Protein AF-A0A0G2DT22-F1 (afdb_monomer_lite)

Foldseek 3Di:
DDDDDDDDDDDDDDDDDDDDDDPPPPPPPDDDPDDDDDDPPCDDPDQKDDPPDDWDWDPPDPDVDPPPDDTDTDPIDGDDDLWAPDPDPPLWQADDDPDGDQQDDDAPVRAQQPAAADPSFCCPCVDPVNVVWKDKDFDWAAADPVRNAIETEHNNQWTKYWYQCVPVVDVVHHITIDTGWDWDDYPRHIYTIDMDTPDDDDPDDDDDDDDDDDDAFDDKDWDKDDDDPVDIDIWIDGNNDPPPDTD

Secondary structure (DSSP, 8-state):
---------------------------------------TT-----SB--TT---EEE-----S-TTS-PPEEE---B----TT--SSTTSSPBPTTSS-PPSPPPPTT--SS-PPPPTTTHHHHTSHHHHTTEEE---EE---SSS-SEEEE-GGGEEEEE--GGGSS-TT-SS-EEEEE--EE-SSEEEE--EEES----SS----------SSTT-EEEEEEEEETTEEEEEEEETTS-TT---

Radius of gyration: 27.42 Å; chains: 1; bounding box: 84×62×85 Å

pLDDT: mean 77.43, std 22.77, range [23.56, 98.56]

Organism: NCBI:txid420778

InterPro domains:
  IPR013320 Concanavalin A-like lectin/glucanase domain superfamily [SSF49899] (124-245)

Structure (mmCIF, N/CA/C/O backbone):
data_AF-A0A0G2DT22-F1
#
_entry.id   AF-A0A0G2DT22-F1
#
loop_
_atom_site.group_PDB
_atom_site.id
_atom_site.type_symbol
_atom_site.label_atom_id
_atom_site.label_alt_id
_atom_site.label_comp_id
_atom_site.label_asym_id
_atom_site.label_entity_id
_atom_site.label_seq_id
_atom_site.pdbx_PDB_ins_code
_atom_site.Cartn_x
_atom_site.Cartn_y
_atom_site.Cartn_z
_atom_site.occupancy
_atom_site.B_iso_or_equiv
_atom_site.auth_seq_id
_atom_site.auth_comp_id
_atom_site.auth_asym_id
_atom_site.auth_atom_id
_atom_site.pdbx_PDB_model_num
ATOM 1 N N . MET A 1 1 ? 21.163 41.805 40.848 1.00 35.88 1 MET A N 1
ATOM 2 C CA . MET A 1 1 ? 22.035 42.996 40.775 1.00 35.88 1 MET A CA 1
ATOM 3 C C . MET A 1 1 ? 23.477 42.522 40.918 1.00 35.88 1 MET A C 1
ATOM 5 O O . MET A 1 1 ? 23.790 41.859 41.893 1.00 35.88 1 MET A O 1
ATOM 9 N N . TRP A 1 2 ? 24.260 42.736 39.860 1.00 23.56 2 TRP A N 1
ATOM 10 C CA . TRP A 1 2 ? 25.692 42.445 39.643 1.00 23.56 2 TRP A CA 1
ATOM 11 C C . TRP A 1 2 ? 26.597 43.167 40.693 1.00 23.56 2 TRP A C 1
ATOM 13 O O . TRP A 1 2 ? 26.131 44.158 41.241 1.00 23.56 2 TRP A O 1
ATOM 23 N N . ILE A 1 3 ? 27.834 42.807 41.097 1.00 30.50 3 ILE A N 1
ATOM 24 C CA . ILE A 1 3 ? 29.071 42.367 40.407 1.00 30.50 3 ILE A CA 1
ATOM 25 C C . ILE A 1 3 ? 30.070 41.724 41.418 1.00 30.50 3 ILE A C 1
ATOM 27 O O . ILE A 1 3 ? 30.236 42.195 42.539 1.00 30.50 3 ILE A O 1
ATOM 31 N N . SER A 1 4 ? 30.755 40.689 40.922 1.00 32.28 4 SER A N 1
ATOM 32 C CA . SER A 1 4 ? 32.128 40.147 41.075 1.00 32.28 4 SER A CA 1
ATOM 33 C C . SER A 1 4 ? 33.199 40.792 41.983 1.00 32.28 4 SER A C 1
ATOM 35 O O . SER A 1 4 ? 33.337 42.010 41.995 1.00 32.28 4 SER A O 1
ATOM 37 N N . ARG A 1 5 ? 34.130 39.957 42.505 1.00 33.50 5 ARG A N 1
ATOM 38 C CA . ARG A 1 5 ? 35.607 40.178 42.497 1.00 33.50 5 ARG A CA 1
ATOM 39 C C . ARG A 1 5 ? 36.429 38.858 42.588 1.00 33.50 5 ARG A C 1
ATOM 41 O O . ARG A 1 5 ? 35.871 37.860 43.033 1.00 33.50 5 ARG A O 1
ATOM 48 N N . PRO A 1 6 ? 37.712 38.836 42.145 1.00 37.06 6 PRO A N 1
ATOM 49 C CA . PRO A 1 6 ? 38.421 37.638 41.657 1.00 37.06 6 PRO A CA 1
ATOM 50 C C . PRO A 1 6 ? 39.648 37.154 42.484 1.00 37.06 6 PRO A C 1
ATOM 52 O O . PRO A 1 6 ? 40.269 37.945 43.180 1.00 37.06 6 PRO A O 1
ATOM 55 N N . VAL A 1 7 ? 39.986 35.861 42.288 1.00 40.88 7 VAL A N 1
ATOM 56 C CA . VAL A 1 7 ? 41.298 35.144 42.173 1.00 40.88 7 VAL A CA 1
ATOM 57 C C . VAL A 1 7 ? 42.432 35.381 43.202 1.00 40.88 7 VAL A C 1
ATOM 59 O O . VAL A 1 7 ? 42.824 36.512 43.472 1.00 40.88 7 VAL A O 1
ATOM 62 N N . PRO A 1 8 ? 43.098 34.287 43.641 1.00 40.56 8 PRO A N 1
ATOM 63 C CA . PRO A 1 8 ? 44.545 34.158 43.396 1.00 40.56 8 PRO A CA 1
ATOM 64 C C . PRO A 1 8 ? 44.981 32.771 42.870 1.00 40.56 8 PRO A C 1
ATOM 66 O O . PRO A 1 8 ? 44.567 31.727 43.367 1.00 40.56 8 PRO A O 1
ATOM 69 N N . THR A 1 9 ? 45.887 32.775 41.889 1.00 44.91 9 THR A N 1
ATOM 70 C CA . THR A 1 9 ? 46.715 31.631 41.453 1.00 44.91 9 THR A CA 1
ATOM 71 C C . THR A 1 9 ? 47.995 31.514 42.284 1.00 44.91 9 THR A C 1
ATOM 73 O O . THR A 1 9 ? 48.576 32.549 42.621 1.00 44.91 9 THR A O 1
ATOM 76 N N . PRO A 1 10 ? 48.559 30.301 42.417 1.00 42.41 10 PRO A N 1
ATOM 77 C CA . PRO A 1 10 ? 50.007 30.146 42.254 1.00 42.41 10 PRO A CA 1
ATOM 78 C C . PRO A 1 10 ? 50.415 29.059 41.235 1.00 42.41 10 PRO A C 1
ATOM 80 O O . PRO A 1 10 ? 49.836 27.979 41.157 1.00 42.41 10 PRO A O 1
ATOM 83 N N . ARG A 1 11 ? 51.465 29.399 40.473 1.00 33.69 11 ARG A N 1
ATOM 84 C CA . ARG A 1 11 ? 52.371 28.564 39.646 1.00 33.69 11 ARG A CA 1
ATOM 85 C C . ARG A 1 11 ? 53.227 27.649 40.561 1.00 33.69 11 ARG A C 1
ATOM 87 O O . ARG A 1 11 ? 53.423 28.027 41.707 1.00 33.69 11 ARG A O 1
ATOM 94 N N . SER A 1 12 ? 53.867 26.530 40.194 1.00 35.31 12 SER A N 1
ATOM 95 C CA . SER A 1 12 ? 54.026 25.718 38.970 1.00 35.31 12 SER A CA 1
ATOM 96 C C . SER A 1 12 ? 54.897 24.478 39.293 1.00 35.31 12 SER A C 1
ATOM 98 O O . SER A 1 12 ? 55.915 24.658 39.954 1.00 35.31 12 SER A O 1
ATOM 100 N N . SER A 1 13 ? 54.561 23.319 38.694 1.00 34.47 13 SER A N 1
ATOM 101 C CA . SER A 1 13 ? 55.442 22.233 38.175 1.00 34.47 13 SER A CA 1
ATOM 102 C C . SER A 1 13 ? 56.337 21.390 39.114 1.00 34.47 13 SER A C 1
ATOM 104 O O . SER A 1 13 ? 56.738 21.853 40.174 1.00 34.47 13 SER A O 1
ATOM 106 N N . PRO A 1 14 ? 56.854 20.228 38.650 1.00 44.16 14 PRO A N 1
ATOM 107 C CA . PRO A 1 14 ? 56.248 19.192 37.796 1.00 44.16 14 PRO A CA 1
ATOM 108 C C . PRO A 1 14 ? 56.447 17.787 38.410 1.00 44.16 14 PRO A C 1
ATOM 110 O O . PRO A 1 14 ? 57.455 17.548 39.059 1.00 44.16 14 PRO A O 1
ATOM 113 N N . LEU A 1 15 ? 55.566 16.817 38.154 1.00 37.59 15 LEU A N 1
ATOM 114 C CA . LEU A 1 15 ? 55.952 15.401 38.215 1.00 37.59 15 LEU A CA 1
ATOM 115 C C . LEU A 1 15 ? 54.998 14.551 37.378 1.00 37.59 15 LEU A C 1
ATOM 117 O O . LEU A 1 15 ? 53.784 14.730 37.386 1.00 37.59 15 LEU A O 1
ATOM 121 N N . ALA A 1 16 ? 55.637 13.690 36.599 1.00 40.47 16 ALA A N 1
ATOM 122 C CA . ALA A 1 16 ? 55.112 12.833 35.560 1.00 40.47 16 ALA A CA 1
ATOM 123 C C . ALA A 1 16 ? 53.868 12.032 35.964 1.00 40.47 16 ALA A C 1
ATOM 125 O O . ALA A 1 16 ? 53.879 11.325 36.968 1.00 40.47 16 ALA A O 1
ATOM 126 N N . LEU A 1 17 ? 52.868 12.025 35.085 1.00 38.91 17 LEU A N 1
ATOM 127 C CA . LEU A 1 17 ? 52.005 10.866 34.913 1.00 38.91 17 LEU A CA 1
ATOM 128 C C . LEU A 1 17 ? 51.789 10.611 33.423 1.00 38.91 17 LEU A C 1
ATOM 130 O O . LEU A 1 17 ? 51.437 11.506 32.657 1.00 38.91 17 LEU A O 1
ATOM 134 N N . LEU A 1 18 ? 52.082 9.367 33.049 1.00 38.31 18 LEU A N 1
ATOM 135 C CA . LEU A 1 18 ? 51.884 8.761 31.742 1.00 38.31 18 LEU A CA 1
ATOM 136 C C . LEU A 1 18 ? 50.470 9.057 31.223 1.00 38.31 18 LEU A C 1
ATOM 138 O O . LEU A 1 18 ? 49.489 8.616 31.817 1.00 38.31 18 LEU A O 1
ATOM 142 N N . SER A 1 19 ? 50.377 9.747 30.087 1.00 34.72 19 SER A N 1
ATOM 143 C CA . SER A 1 19 ? 49.152 9.784 29.293 1.00 34.72 19 SER A CA 1
ATOM 144 C C . SER A 1 19 ? 49.178 8.601 28.332 1.00 34.72 19 SER A C 1
ATOM 146 O O . SER A 1 19 ? 50.004 8.544 27.418 1.00 34.72 19 SER A O 1
ATOM 148 N N . LEU A 1 20 ? 48.307 7.628 28.585 1.00 36.19 20 LEU A N 1
ATOM 149 C CA . LEU A 1 20 ? 47.999 6.560 27.649 1.00 36.19 20 LEU A CA 1
ATOM 150 C C . LEU A 1 20 ? 47.126 7.174 26.543 1.00 36.19 20 LEU A C 1
ATOM 152 O O . LEU A 1 20 ? 45.998 7.592 26.800 1.00 36.19 20 LEU A O 1
ATOM 156 N N . LEU A 1 21 ? 47.664 7.265 25.325 1.00 34.59 21 LEU A N 1
ATOM 157 C CA . LEU A 1 21 ? 46.887 7.589 24.129 1.00 34.59 21 LEU A CA 1
ATOM 158 C C . LEU A 1 21 ? 45.810 6.510 23.933 1.00 34.59 21 LEU A C 1
ATOM 160 O O . LEU A 1 21 ? 46.115 5.399 23.507 1.00 34.59 21 LEU A O 1
ATOM 164 N N . LEU A 1 22 ? 44.551 6.853 24.188 1.00 36.66 22 LEU A N 1
ATOM 165 C CA . LEU A 1 22 ? 43.403 6.181 23.586 1.00 36.66 22 LEU A CA 1
ATOM 166 C C . LEU A 1 22 ? 42.886 7.102 22.481 1.00 36.66 22 LEU A C 1
ATOM 168 O O . LEU A 1 22 ? 42.132 8.038 22.734 1.00 36.66 22 LEU A O 1
ATOM 172 N N . LEU A 1 23 ? 43.341 6.858 21.249 1.00 34.44 23 LEU A N 1
ATOM 173 C CA . LEU A 1 23 ? 42.652 7.352 20.060 1.00 34.44 23 LEU A CA 1
ATOM 174 C C . LEU A 1 23 ? 41.324 6.591 19.974 1.00 34.44 23 LEU A C 1
ATOM 176 O O . LEU A 1 23 ? 41.285 5.468 19.479 1.00 34.44 23 LEU A O 1
ATOM 180 N N . SER A 1 24 ? 40.234 7.182 20.460 1.00 36.09 24 SER A N 1
ATOM 181 C CA . SER A 1 24 ? 38.899 6.774 20.032 1.00 36.09 24 SER A CA 1
ATOM 182 C C . SER A 1 24 ? 38.683 7.297 18.615 1.00 36.09 24 SER A C 1
ATOM 184 O O . SER A 1 24 ? 38.257 8.429 18.392 1.00 36.09 24 SER A O 1
ATOM 186 N N . THR A 1 25 ? 38.989 6.471 17.621 1.00 36.22 25 THR A N 1
ATOM 187 C CA . THR A 1 25 ? 38.426 6.656 16.289 1.00 36.22 25 THR A CA 1
ATOM 188 C C . THR A 1 25 ? 36.928 6.374 16.383 1.00 36.22 25 THR A C 1
ATOM 190 O O . THR A 1 25 ? 36.480 5.230 16.371 1.00 36.22 25 THR A O 1
ATOM 193 N N . HIS A 1 26 ? 36.122 7.427 16.505 1.00 31.34 26 HIS A N 1
ATOM 194 C CA . HIS A 1 26 ? 34.725 7.350 16.104 1.00 31.34 26 HIS A CA 1
ATOM 195 C C . HIS A 1 26 ? 34.707 7.105 14.598 1.00 31.34 26 HIS A C 1
ATOM 197 O O . HIS A 1 26 ? 34.863 8.025 13.798 1.00 31.34 26 HIS A O 1
ATOM 203 N N . ILE A 1 27 ? 34.576 5.836 14.217 1.00 35.00 27 ILE A N 1
ATOM 204 C CA . ILE A 1 27 ? 34.177 5.468 12.868 1.00 35.00 27 ILE A CA 1
ATOM 205 C C . ILE A 1 27 ? 32.762 6.024 12.712 1.00 35.00 27 ILE A C 1
ATOM 207 O O . ILE A 1 27 ? 31.801 5.450 13.222 1.00 35.00 27 ILE A O 1
ATOM 211 N N . LEU A 1 28 ? 32.638 7.168 12.034 1.00 32.16 28 LEU A N 1
ATOM 212 C CA . LEU A 1 28 ? 31.410 7.484 11.324 1.00 32.16 28 LEU A CA 1
ATOM 213 C C . LEU A 1 28 ? 31.140 6.275 10.422 1.00 32.16 28 LEU A C 1
ATOM 215 O O . LEU A 1 28 ? 31.846 6.075 9.433 1.00 32.16 28 LEU A O 1
ATOM 219 N N . ARG A 1 29 ? 30.130 5.463 10.747 1.00 33.38 29 ARG A N 1
ATOM 220 C CA . ARG A 1 29 ? 29.445 4.686 9.716 1.00 33.38 29 ARG A CA 1
ATOM 221 C C . ARG A 1 29 ? 28.722 5.711 8.852 1.00 33.38 29 ARG A C 1
ATOM 223 O O . ARG A 1 29 ? 27.580 6.073 9.111 1.00 33.38 29 ARG A O 1
ATOM 230 N N . ALA A 1 30 ? 29.449 6.249 7.877 1.00 30.67 30 ALA A N 1
ATOM 231 C CA . ALA A 1 30 ? 28.830 6.813 6.701 1.00 30.67 30 ALA A CA 1
ATOM 232 C C . ALA A 1 30 ? 27.906 5.732 6.131 1.00 30.67 30 ALA A C 1
ATOM 234 O O . ALA A 1 30 ? 28.301 4.568 6.035 1.00 30.67 30 ALA A O 1
ATOM 235 N N . VAL A 1 31 ? 26.676 6.126 5.812 1.00 32.75 31 VAL A N 1
ATOM 236 C CA . VAL A 1 31 ? 25.782 5.374 4.933 1.00 32.75 31 VAL A CA 1
ATOM 237 C C . VAL A 1 31 ? 26.626 4.905 3.749 1.00 32.75 31 VAL A C 1
ATOM 239 O O . VAL A 1 31 ? 27.157 5.734 3.008 1.00 32.75 31 VAL A O 1
ATOM 242 N N . ARG A 1 32 ? 26.832 3.590 3.623 1.00 29.98 32 ARG A N 1
ATOM 243 C CA . ARG A 1 32 ? 27.411 3.017 2.412 1.00 29.98 32 ARG A CA 1
ATOM 244 C C . ARG A 1 32 ? 26.360 3.230 1.327 1.00 29.98 32 ARG A C 1
ATOM 246 O O . ARG A 1 32 ? 25.342 2.555 1.313 1.00 29.98 32 ARG A O 1
ATOM 253 N N . ALA A 1 33 ? 26.581 4.246 0.500 1.00 36.72 33 ALA A N 1
ATOM 254 C CA . ALA A 1 33 ? 26.180 4.167 -0.889 1.00 36.72 33 ALA A CA 1
ATOM 255 C C . ALA A 1 33 ? 27.063 3.083 -1.516 1.00 36.72 33 ALA A C 1
ATOM 257 O O . ALA A 1 33 ? 28.282 3.091 -1.305 1.00 36.72 33 ALA A O 1
ATOM 258 N N . ASP A 1 34 ? 26.418 2.127 -2.170 1.00 36.19 34 ASP A N 1
ATOM 259 C CA . ASP A 1 34 ? 27.026 0.940 -2.751 1.00 36.19 34 ASP A CA 1
ATOM 260 C C . ASP A 1 34 ? 28.226 1.294 -3.639 1.00 36.19 34 ASP A C 1
ATOM 262 O O . ASP A 1 34 ? 28.158 2.169 -4.503 1.00 36.19 34 ASP A O 1
ATOM 266 N N . VAL A 1 35 ? 29.344 0.618 -3.381 1.00 37.66 35 VAL A N 1
ATOM 267 C CA . VAL A 1 35 ? 30.458 0.494 -4.319 1.00 37.66 35 VAL A CA 1
ATOM 268 C C . VAL A 1 35 ? 30.552 -0.990 -4.619 1.00 37.66 35 VAL A C 1
ATOM 270 O O . VAL A 1 35 ? 30.790 -1.778 -3.702 1.00 37.66 35 VAL A O 1
ATOM 273 N N . ASP A 1 36 ? 30.315 -1.307 -5.888 1.00 45.19 36 ASP A N 1
ATOM 274 C CA . ASP A 1 36 ? 30.381 -2.626 -6.506 1.00 45.19 36 ASP A CA 1
ATOM 275 C C . ASP A 1 36 ? 31.687 -3.360 -6.155 1.00 45.19 36 ASP A C 1
ATOM 277 O O . ASP A 1 36 ? 32.783 -2.822 -6.342 1.00 45.19 36 ASP A O 1
ATOM 281 N N . ASP A 1 37 ? 31.563 -4.595 -5.663 1.00 35.31 37 ASP A N 1
ATOM 282 C CA . ASP A 1 37 ? 32.648 -5.576 -5.591 1.00 35.31 37 ASP A CA 1
ATOM 283 C C . ASP A 1 37 ? 32.132 -6.889 -6.200 1.00 35.31 37 ASP A C 1
ATOM 285 O O . ASP A 1 37 ? 31.173 -7.488 -5.707 1.00 35.31 37 ASP A O 1
ATOM 289 N N . ASP A 1 38 ? 32.742 -7.280 -7.319 1.00 45.50 38 ASP A N 1
ATOM 290 C CA . ASP A 1 38 ? 32.384 -8.410 -8.178 1.00 45.50 38 ASP A CA 1
ATOM 291 C C . ASP A 1 38 ? 32.676 -9.762 -7.493 1.00 45.50 38 ASP A C 1
ATOM 293 O O . ASP A 1 38 ? 33.700 -10.402 -7.746 1.00 45.50 38 ASP A O 1
ATOM 297 N N . ASN A 1 39 ? 31.758 -10.236 -6.645 1.00 35.66 39 ASN A N 1
ATOM 298 C CA . ASN A 1 39 ? 31.639 -11.655 -6.300 1.00 35.66 39 ASN A CA 1
ATOM 299 C C . ASN A 1 39 ? 30.236 -12.170 -6.656 1.00 35.66 39 ASN A C 1
ATOM 301 O O . ASN A 1 39 ? 29.212 -11.650 -6.221 1.00 35.66 39 ASN A O 1
ATOM 305 N N . ASP A 1 40 ? 30.230 -13.210 -7.479 1.00 46.84 40 ASP A N 1
ATOM 306 C CA . ASP A 1 40 ? 29.141 -13.690 -8.337 1.00 46.84 40 ASP A CA 1
ATOM 307 C C . ASP A 1 40 ? 28.022 -14.474 -7.604 1.00 46.84 40 ASP A C 1
ATOM 309 O O . ASP A 1 40 ? 27.483 -15.433 -8.147 1.00 46.84 40 ASP A O 1
ATOM 313 N N . ASP A 1 41 ? 27.671 -14.103 -6.365 1.00 45.66 41 ASP A N 1
ATOM 314 C CA . ASP A 1 41 ? 26.530 -14.712 -5.638 1.00 45.66 41 ASP A CA 1
ATOM 315 C C . ASP A 1 41 ? 25.778 -13.747 -4.693 1.00 45.66 41 ASP A C 1
ATOM 317 O O . ASP A 1 41 ? 24.776 -14.117 -4.095 1.00 45.66 41 ASP A O 1
ATOM 321 N N . ASP A 1 42 ? 26.207 -12.483 -4.600 1.00 44.38 42 ASP A N 1
ATOM 322 C CA . ASP A 1 42 ? 25.547 -11.431 -3.808 1.00 44.38 42 ASP A CA 1
ATOM 323 C C . ASP A 1 42 ? 25.306 -10.199 -4.694 1.00 44.38 42 ASP A C 1
ATOM 325 O O . ASP A 1 42 ? 25.708 -9.075 -4.389 1.00 44.38 42 ASP A O 1
ATOM 329 N N . GLN A 1 43 ? 24.679 -10.401 -5.859 1.00 45.72 43 GLN A N 1
ATOM 330 C CA . GLN A 1 43 ? 24.260 -9.260 -6.671 1.00 45.72 43 GLN A CA 1
ATOM 331 C C . GLN A 1 43 ? 23.219 -8.469 -5.865 1.00 45.72 43 GLN A C 1
ATOM 333 O O . GLN A 1 43 ? 22.153 -9.023 -5.560 1.00 45.72 43 GLN A O 1
ATOM 338 N N . PRO A 1 44 ? 23.487 -7.196 -5.505 1.00 51.22 44 PRO A N 1
ATOM 339 C CA . PRO A 1 44 ? 22.492 -6.383 -4.832 1.00 51.22 44 PRO A CA 1
ATOM 340 C C . PRO A 1 44 ? 21.252 -6.372 -5.714 1.00 51.22 44 PRO A C 1
ATOM 342 O O . PRO A 1 44 ? 21.348 -6.287 -6.941 1.00 51.22 44 PRO A O 1
ATOM 345 N N . VAL A 1 45 ? 20.075 -6.498 -5.108 1.00 56.12 45 VAL A N 1
ATOM 346 C CA . VAL A 1 45 ? 18.838 -6.427 -5.875 1.00 56.12 45 VAL A CA 1
ATOM 347 C C . VAL A 1 45 ? 18.740 -5.018 -6.452 1.00 56.12 45 VAL A C 1
ATOM 349 O O . VAL A 1 45 ? 18.403 -4.059 -5.757 1.00 56.12 45 VAL A O 1
ATOM 352 N N . LEU A 1 46 ? 19.114 -4.884 -7.721 1.00 60.88 46 LEU A N 1
ATOM 353 C CA . LEU A 1 46 ? 19.220 -3.600 -8.390 1.00 60.88 46 LEU A CA 1
ATOM 354 C C . LEU A 1 46 ? 17.820 -3.008 -8.516 1.00 60.88 46 LEU A C 1
ATOM 356 O O . LEU A 1 46 ? 16.941 -3.554 -9.185 1.00 60.88 46 LEU A O 1
ATOM 360 N N . LYS A 1 47 ? 17.615 -1.895 -7.805 1.00 73.50 47 LYS A N 1
ATOM 361 C CA . LYS A 1 47 ? 16.334 -1.193 -7.757 1.00 73.50 47 LYS A CA 1
ATOM 362 C C . LYS A 1 47 ? 15.906 -0.711 -9.135 1.00 73.50 47 LYS A C 1
ATOM 364 O O . LYS A 1 47 ? 14.741 -0.843 -9.468 1.00 73.50 47 LYS A O 1
ATOM 369 N N . ASP A 1 48 ? 16.824 -0.139 -9.901 1.00 77.88 48 ASP A N 1
ATOM 370 C CA . ASP A 1 48 ? 16.613 0.316 -11.276 1.00 77.88 48 ASP A CA 1
ATOM 371 C C . ASP A 1 48 ? 17.476 -0.527 -12.227 1.00 77.88 48 ASP A C 1
ATOM 373 O O . ASP A 1 48 ? 18.308 -1.311 -11.768 1.00 77.88 48 ASP A O 1
ATOM 377 N N . ASN A 1 49 ? 17.288 -0.369 -13.544 1.00 70.75 49 ASN A N 1
ATOM 378 C CA . ASN A 1 49 ? 18.110 -1.004 -14.582 1.00 70.75 49 ASN A CA 1
ATOM 379 C C . ASN A 1 49 ? 19.587 -1.149 -14.179 1.00 70.75 49 ASN A C 1
ATOM 381 O O . ASN A 1 49 ? 20.252 -0.158 -13.876 1.00 70.75 49 ASN A O 1
ATOM 385 N N . SER A 1 50 ? 20.116 -2.366 -14.280 1.00 61.72 50 SER A N 1
ATOM 386 C CA . SER A 1 50 ? 21.552 -2.618 -14.210 1.00 61.72 50 SER A CA 1
ATOM 387 C C . SER A 1 50 ? 22.123 -2.899 -15.592 1.00 61.72 50 SER A C 1
ATOM 389 O O . SER A 1 50 ? 21.394 -3.270 -16.512 1.00 61.72 50 SER A O 1
ATOM 391 N N . ALA A 1 51 ? 23.444 -2.782 -15.732 1.00 57.91 51 ALA A N 1
ATOM 392 C CA . ALA A 1 51 ? 24.140 -3.184 -16.954 1.00 57.91 51 ALA A CA 1
ATOM 393 C C . ALA A 1 51 ? 23.964 -4.684 -17.285 1.00 57.91 51 ALA A C 1
ATOM 395 O O . ALA A 1 51 ? 24.165 -5.077 -18.432 1.00 57.91 51 ALA A O 1
ATOM 396 N N . ASN A 1 52 ? 23.556 -5.494 -16.298 1.00 57.50 52 ASN A N 1
ATOM 397 C CA . ASN A 1 52 ? 23.403 -6.946 -16.397 1.00 57.50 52 ASN A CA 1
ATOM 398 C C . ASN A 1 52 ? 21.937 -7.399 -16.561 1.00 57.50 52 ASN A C 1
ATOM 400 O O 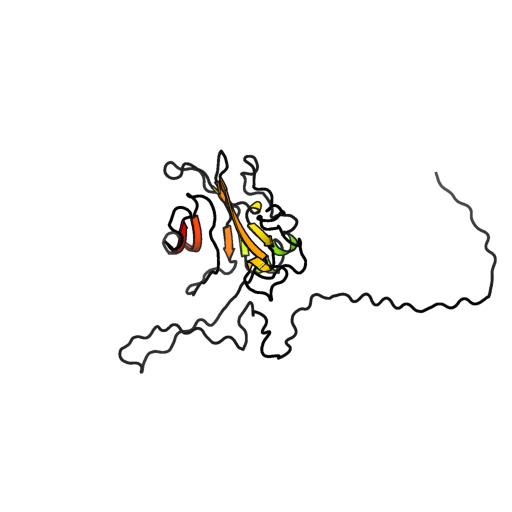. ASN A 1 52 ? 21.691 -8.571 -16.841 1.00 57.50 52 ASN A O 1
ATOM 404 N N . CYS A 1 53 ? 20.949 -6.508 -16.404 1.00 57.00 53 CYS A N 1
ATOM 405 C CA . CYS A 1 53 ? 19.538 -6.852 -16.580 1.00 57.00 53 CYS A CA 1
ATOM 406 C C . CYS A 1 53 ? 19.137 -6.747 -18.057 1.00 57.00 53 CYS A C 1
ATOM 408 O O . CYS A 1 53 ? 18.963 -5.666 -18.618 1.00 57.00 53 CYS A O 1
ATOM 410 N N . THR A 1 54 ? 18.995 -7.920 -18.668 1.00 56.72 54 THR A N 1
ATOM 411 C CA . THR A 1 54 ? 18.590 -8.160 -20.052 1.00 56.72 54 THR A CA 1
ATOM 412 C C . THR A 1 54 ? 17.199 -7.607 -20.350 1.00 56.72 54 THR A C 1
ATOM 414 O O . THR A 1 54 ? 16.271 -7.793 -19.564 1.00 56.72 54 THR A O 1
ATOM 417 N N . CYS A 1 55 ? 17.051 -6.976 -21.514 1.00 59.50 55 CYS A N 1
ATOM 418 C CA . CYS A 1 55 ? 15.780 -6.534 -22.073 1.00 59.50 55 CYS A CA 1
ATOM 419 C C . CYS A 1 55 ? 14.697 -7.622 -21.935 1.00 59.50 55 CYS A C 1
ATOM 421 O O . CYS A 1 55 ? 14.903 -8.753 -22.376 1.00 59.50 55 CYS A O 1
ATOM 423 N N . TYR A 1 56 ? 13.536 -7.286 -21.367 1.00 66.00 56 TYR A N 1
ATOM 424 C CA . TYR A 1 56 ? 12.405 -8.215 -21.326 1.00 66.00 56 TYR A CA 1
ATOM 425 C C . TYR A 1 56 ? 11.692 -8.174 -22.677 1.00 66.00 56 TYR A C 1
ATOM 427 O O . TYR A 1 56 ? 11.080 -7.158 -23.011 1.00 66.00 56 TYR A O 1
ATOM 435 N N . THR A 1 57 ? 11.808 -9.250 -23.458 1.00 63.41 57 THR A N 1
ATOM 436 C CA . THR A 1 57 ? 11.109 -9.411 -24.738 1.00 63.41 57 THR A CA 1
ATOM 437 C C . THR A 1 57 ? 9.616 -9.582 -24.513 1.00 63.41 57 THR A C 1
ATOM 439 O O . THR A 1 57 ? 9.182 -10.384 -23.685 1.00 63.41 57 THR A O 1
ATOM 442 N N . LEU A 1 58 ? 8.825 -8.867 -25.301 1.00 63.38 58 LEU A N 1
ATOM 443 C CA . LEU A 1 58 ? 7.457 -9.252 -25.593 1.00 63.38 58 LEU A CA 1
ATOM 444 C C . LEU A 1 58 ? 7.517 -10.248 -26.754 1.00 63.38 58 LEU A C 1
ATOM 446 O O . LEU A 1 58 ? 7.991 -9.896 -27.834 1.00 63.38 58 LEU A O 1
ATOM 450 N N . ASP A 1 59 ? 7.029 -11.473 -26.553 1.00 58.75 59 ASP A N 1
ATOM 451 C CA . ASP A 1 59 ? 6.741 -12.394 -27.660 1.00 58.75 59 ASP A CA 1
ATOM 452 C C . ASP A 1 59 ? 5.499 -11.878 -28.407 1.00 58.75 59 ASP A C 1
ATOM 454 O O . ASP A 1 59 ? 4.402 -12.423 -28.307 1.00 58.75 59 ASP A O 1
ATOM 458 N N . SER A 1 60 ? 5.633 -10.758 -29.113 1.00 53.25 60 SER A N 1
ATOM 459 C CA . SER A 1 60 ? 4.571 -10.190 -29.940 1.00 53.25 60 SER A CA 1
ATOM 460 C C . SER A 1 60 ? 5.056 -10.119 -31.380 1.00 53.25 60 SER A C 1
ATOM 462 O O . SER A 1 60 ? 5.662 -9.136 -31.801 1.00 53.25 60 SER A O 1
ATOM 464 N N . GLY A 1 61 ? 4.804 -11.203 -32.109 1.00 48.34 61 GLY A N 1
ATOM 465 C CA . GLY A 1 61 ? 5.199 -11.373 -33.502 1.00 48.34 61 GLY A CA 1
ATOM 466 C C . GLY A 1 61 ? 4.793 -12.733 -34.063 1.00 48.34 61 GLY A C 1
ATOM 467 O O . GLY A 1 61 ? 5.614 -13.396 -34.674 1.00 48.34 61 GLY A O 1
ATOM 468 N N . THR A 1 62 ? 3.555 -13.197 -33.852 1.00 48.59 62 THR A N 1
ATOM 469 C CA . THR A 1 62 ? 3.036 -14.347 -34.621 1.00 48.59 62 THR A CA 1
ATOM 470 C C . THR A 1 62 ? 2.539 -13.867 -35.983 1.00 48.59 62 THR A C 1
ATOM 472 O O . THR A 1 62 ? 1.346 -13.929 -36.281 1.00 48.59 62 THR A O 1
ATOM 475 N N . SER A 1 63 ? 3.435 -13.328 -36.805 1.00 54.06 63 SER A N 1
ATOM 476 C CA . SER A 1 63 ? 3.281 -13.494 -38.245 1.00 54.06 63 SER A CA 1
ATOM 477 C C . SER A 1 63 ? 3.800 -14.889 -38.582 1.00 54.06 63 SER A C 1
ATOM 479 O O . SER A 1 63 ? 4.873 -15.281 -38.133 1.00 54.06 63 SER A O 1
ATOM 481 N N . ASP A 1 64 ? 3.063 -15.647 -39.398 1.00 58.34 64 ASP A N 1
ATOM 482 C CA . ASP A 1 64 ? 3.549 -16.922 -39.961 1.00 58.34 64 ASP A CA 1
ATOM 483 C C . ASP A 1 64 ? 4.850 -16.738 -40.780 1.00 58.34 64 ASP A C 1
ATOM 485 O O . ASP A 1 64 ? 5.522 -17.704 -41.144 1.00 58.34 64 ASP A O 1
ATOM 489 N N . ASP A 1 65 ? 5.210 -15.481 -41.049 1.00 56.19 65 ASP A N 1
ATOM 490 C CA . ASP A 1 65 ? 6.472 -15.033 -41.609 1.00 56.19 65 ASP A CA 1
ATOM 491 C C . ASP A 1 65 ? 7.346 -14.372 -40.524 1.00 56.19 65 ASP A C 1
ATOM 493 O O . ASP A 1 65 ? 7.195 -13.194 -40.197 1.00 56.19 65 ASP A O 1
ATOM 497 N N . MET A 1 66 ? 8.276 -15.148 -39.964 1.00 55.62 66 MET A N 1
ATOM 498 C CA . MET A 1 66 ? 9.278 -14.705 -38.980 1.00 55.62 66 MET A CA 1
ATOM 499 C C . MET A 1 66 ? 10.377 -13.811 -39.591 1.00 55.62 66 MET A C 1
ATOM 501 O O . MET A 1 66 ? 11.348 -13.489 -38.907 1.00 55.62 66 MET A O 1
ATOM 505 N N . SER A 1 67 ? 10.287 -13.440 -40.877 1.00 57.31 67 SER A N 1
ATOM 506 C CA . SER A 1 67 ? 11.261 -12.540 -41.510 1.00 57.31 67 SER A CA 1
ATOM 507 C C . SER A 1 67 ? 10.974 -11.048 -41.290 1.00 57.31 67 SER A C 1
ATOM 509 O O . SER A 1 67 ? 11.837 -10.230 -41.606 1.00 57.31 67 SER A O 1
ATOM 511 N N . GLU A 1 68 ? 9.821 -10.696 -40.699 1.00 55.09 68 GLU A N 1
ATOM 512 C CA . GLU A 1 68 ? 9.388 -9.300 -40.486 1.00 55.09 68 GLU A CA 1
ATOM 513 C C . GLU A 1 68 ? 9.097 -8.913 -39.017 1.00 55.09 68 GLU A C 1
ATOM 515 O O . GLU A 1 68 ? 8.757 -7.760 -38.749 1.00 55.09 68 GLU A O 1
ATOM 520 N N . SER A 1 69 ? 9.235 -9.818 -38.038 1.00 59.72 69 SER A N 1
ATOM 521 C CA . SER A 1 69 ? 8.938 -9.497 -36.632 1.00 59.72 69 SER A CA 1
ATOM 522 C C . SER A 1 69 ? 10.177 -8.989 -35.881 1.00 59.72 69 SER A C 1
ATOM 524 O O . SER A 1 69 ? 10.971 -9.781 -35.368 1.00 59.72 69 SER A O 1
ATOM 526 N N . GLU A 1 70 ? 10.335 -7.670 -35.779 1.00 63.25 70 GLU A N 1
ATOM 527 C CA . GLU A 1 70 ? 11.283 -7.071 -34.832 1.00 63.25 70 GLU A CA 1
ATOM 528 C C . GLU A 1 70 ? 10.755 -7.238 -33.392 1.00 63.25 70 GLU A C 1
ATOM 530 O O . GLU A 1 70 ? 9.624 -6.831 -33.108 1.00 63.25 70 GLU A O 1
ATOM 535 N N . PRO A 1 71 ? 11.527 -7.832 -32.464 1.00 67.06 71 PRO A N 1
ATOM 536 C CA . PRO A 1 71 ? 11.090 -8.005 -31.084 1.00 67.06 71 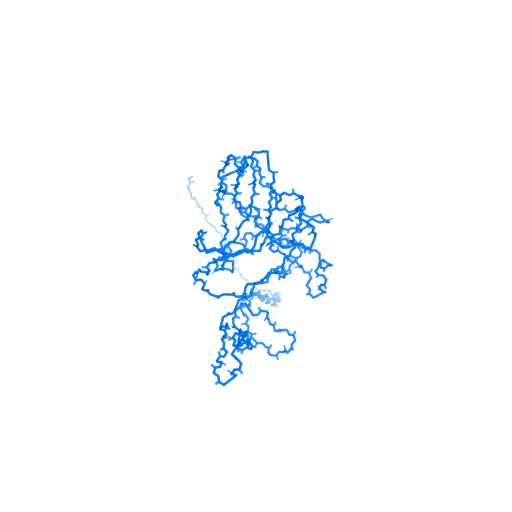PRO A CA 1
ATOM 537 C C . PRO A 1 71 ? 10.924 -6.655 -30.372 1.00 67.06 71 PRO A C 1
ATOM 539 O O . PRO A 1 71 ? 11.779 -5.770 -30.447 1.00 67.06 71 PRO A O 1
ATOM 542 N N . HIS A 1 72 ? 9.830 -6.514 -29.623 1.00 70.81 72 HIS A N 1
ATOM 543 C CA . HIS A 1 72 ? 9.608 -5.374 -28.737 1.00 70.81 72 HIS A CA 1
ATOM 544 C C . HIS A 1 72 ? 10.135 -5.685 -27.337 1.00 70.81 72 HIS A C 1
ATOM 546 O O . HIS A 1 72 ? 9.996 -6.804 -26.844 1.00 70.81 72 HIS A O 1
ATOM 552 N N . TYR A 1 73 ? 10.717 -4.686 -26.674 1.00 75.50 73 TYR A N 1
ATOM 553 C CA . TYR A 1 73 ? 11.334 -4.861 -25.363 1.00 75.50 73 TYR A CA 1
ATOM 554 C C . TYR A 1 73 ? 10.876 -3.802 -24.372 1.00 75.50 73 TYR A C 1
ATOM 556 O O . TYR A 1 73 ? 10.799 -2.618 -24.710 1.00 75.50 73 TYR A O 1
ATOM 564 N N . PHE A 1 74 ? 10.703 -4.203 -23.113 1.00 79.12 74 PHE A N 1
ATOM 565 C CA . PHE A 1 74 ? 10.777 -3.245 -22.016 1.00 79.12 74 PHE A CA 1
ATOM 566 C C . PHE A 1 74 ? 12.243 -2.875 -21.783 1.00 79.12 74 PHE A C 1
ATOM 568 O O . PHE A 1 74 ? 13.081 -3.730 -21.493 1.00 79.12 74 PHE A O 1
ATOM 575 N N . THR A 1 75 ? 12.548 -1.588 -21.925 1.00 75.25 75 THR A N 1
ATOM 576 C CA . THR A 1 75 ? 13.898 -1.023 -21.762 1.00 75.25 75 THR A CA 1
ATOM 577 C C . THR A 1 75 ? 14.140 -0.468 -20.362 1.00 75.25 75 THR A C 1
ATOM 579 O O . THR A 1 75 ? 15.244 -0.020 -20.057 1.00 75.25 75 THR A O 1
ATOM 582 N N . TYR A 1 76 ? 13.114 -0.482 -19.510 1.00 80.31 76 TYR A N 1
ATOM 583 C CA . TYR A 1 76 ? 13.175 0.006 -18.143 1.00 80.31 76 TYR A CA 1
ATOM 584 C C . TYR A 1 76 ? 12.514 -0.979 -17.182 1.00 80.31 76 TYR A C 1
ATOM 586 O O . TYR A 1 76 ? 11.407 -1.455 -17.426 1.00 80.31 76 TYR A O 1
ATOM 594 N N . HIS A 1 77 ? 13.206 -1.265 -16.087 1.00 82.62 77 HIS A N 1
ATOM 595 C CA . HIS A 1 77 ? 12.792 -2.147 -15.013 1.00 82.62 77 HIS A CA 1
ATOM 596 C C . HIS A 1 77 ? 13.052 -1.460 -13.676 1.00 82.62 77 HIS A C 1
ATOM 598 O O . HIS A 1 77 ? 14.101 -0.839 -13.474 1.00 82.62 77 HIS A O 1
ATOM 604 N N . ARG A 1 78 ? 12.100 -1.613 -12.755 1.00 86.00 78 ARG A N 1
ATOM 605 C CA . ARG A 1 78 ? 12.246 -1.181 -11.371 1.00 86.00 78 ARG A CA 1
ATOM 606 C C . ARG A 1 78 ? 11.754 -2.272 -10.427 1.00 86.00 78 ARG A C 1
ATOM 608 O O . ARG A 1 78 ? 10.708 -2.870 -10.671 1.00 86.00 78 ARG A O 1
ATOM 615 N N . PHE A 1 79 ? 12.502 -2.516 -9.357 1.00 88.25 79 PHE A N 1
ATOM 616 C CA . PHE A 1 79 ? 12.185 -3.490 -8.321 1.00 88.25 79 PHE A CA 1
ATOM 617 C C . PHE A 1 79 ? 12.140 -2.826 -6.948 1.00 88.25 79 PHE A C 1
ATOM 619 O O . PHE A 1 79 ? 13.061 -2.111 -6.554 1.00 88.25 79 PHE A O 1
ATOM 626 N N . TRP A 1 80 ? 11.074 -3.099 -6.202 1.00 91.50 80 TRP A N 1
ATOM 627 C CA . TRP A 1 80 ? 10.938 -2.682 -4.812 1.00 91.50 80 TRP A CA 1
ATOM 628 C C . TRP A 1 80 ? 10.864 -3.919 -3.932 1.00 91.50 80 TRP A C 1
ATOM 630 O O . TRP A 1 80 ? 9.946 -4.728 -4.066 1.00 91.50 80 TRP A O 1
ATOM 640 N N . ASP A 1 81 ? 11.835 -4.049 -3.030 1.00 91.12 81 ASP A N 1
ATOM 641 C CA . ASP A 1 81 ? 11.866 -5.119 -2.046 1.00 91.12 81 ASP A CA 1
ATOM 642 C C . ASP A 1 81 ? 11.672 -4.562 -0.643 1.00 91.12 81 ASP A C 1
ATOM 644 O O . ASP A 1 81 ? 12.469 -3.756 -0.164 1.00 91.12 81 ASP A O 1
ATOM 648 N N . PHE A 1 82 ? 10.624 -5.024 0.025 1.00 92.94 82 PHE A N 1
ATOM 649 C CA . PHE A 1 82 ? 10.344 -4.662 1.408 1.00 92.94 82 PHE A CA 1
ATOM 650 C C . PHE A 1 82 ? 10.705 -5.787 2.380 1.00 92.94 82 PHE A C 1
ATOM 652 O O . PHE A 1 82 ? 10.396 -5.659 3.559 1.00 92.94 82 PHE A O 1
ATOM 659 N N . ARG A 1 83 ? 11.327 -6.885 1.919 1.00 91.00 83 ARG A N 1
ATOM 660 C CA . ARG A 1 83 ? 11.539 -8.109 2.716 1.00 91.00 83 ARG A CA 1
ATOM 661 C C . ARG A 1 83 ? 12.664 -8.028 3.743 1.00 91.00 83 ARG A C 1
ATOM 663 O O . ARG A 1 83 ? 12.674 -8.835 4.666 1.00 91.00 83 ARG A O 1
ATOM 670 N N . SER A 1 84 ? 13.584 -7.080 3.598 1.00 90.94 84 SER A N 1
ATOM 671 C CA . SER A 1 84 ? 14.813 -6.995 4.400 1.00 90.94 84 SER A CA 1
ATOM 672 C C . SER A 1 84 ? 15.208 -5.546 4.712 1.00 90.94 84 SER A C 1
ATOM 674 O O . SER A 1 84 ? 16.353 -5.146 4.509 1.00 90.94 84 SER A O 1
ATOM 676 N N . LEU A 1 85 ? 14.250 -4.725 5.154 1.00 92.50 85 LEU A N 1
ATOM 677 C CA . LEU A 1 85 ? 14.503 -3.328 5.530 1.00 92.50 85 LEU A CA 1
ATOM 678 C C . LEU A 1 85 ? 15.116 -3.193 6.930 1.00 92.50 85 LEU A C 1
ATOM 680 O O . LEU A 1 85 ? 15.825 -2.224 7.202 1.00 92.50 85 LEU A O 1
ATOM 684 N N . ALA A 1 86 ? 14.804 -4.118 7.841 1.00 92.19 86 ALA A N 1
ATOM 685 C CA . ALA A 1 86 ? 15.276 -4.052 9.218 1.00 92.19 86 ALA A CA 1
ATOM 686 C C . ALA A 1 86 ? 16.732 -4.517 9.345 1.00 92.19 86 ALA A C 1
ATOM 688 O O . ALA A 1 86 ? 17.169 -5.472 8.711 1.00 92.19 86 ALA A O 1
ATOM 689 N N . THR A 1 87 ? 17.463 -3.856 10.236 1.00 91.56 87 THR A N 1
ATOM 690 C CA . THR A 1 87 ? 18.856 -4.158 10.604 1.00 91.56 87 THR A CA 1
ATOM 691 C C . THR A 1 87 ? 18.993 -4.626 12.054 1.00 91.56 87 THR A C 1
ATOM 693 O O . THR A 1 87 ? 20.072 -5.036 12.477 1.00 91.56 87 THR A O 1
ATOM 696 N N . SER A 1 88 ? 17.905 -4.566 12.822 1.00 90.00 88 SER A N 1
ATOM 697 C CA . SER A 1 88 ? 17.820 -5.054 14.195 1.00 90.00 88 SER A CA 1
ATOM 698 C C . SER A 1 88 ? 16.389 -5.467 14.530 1.00 90.00 88 SER A C 1
ATOM 700 O O . SER A 1 88 ? 15.437 -4.942 13.951 1.00 90.00 88 SER A O 1
ATOM 702 N N . ALA A 1 89 ? 16.224 -6.369 15.499 1.00 87.75 89 ALA A N 1
ATOM 703 C CA . ALA A 1 89 ? 14.917 -6.732 16.047 1.00 87.75 89 ALA A CA 1
ATOM 704 C C . ALA A 1 89 ? 14.172 -5.500 16.604 1.00 87.75 89 ALA A C 1
ATOM 706 O O . ALA A 1 89 ? 14.774 -4.682 17.300 1.00 87.75 89 ALA A O 1
ATOM 707 N N . GLY A 1 90 ? 12.874 -5.385 16.306 1.00 84.44 90 GLY A N 1
ATOM 708 C CA . GLY A 1 90 ? 12.011 -4.301 16.796 1.00 84.44 90 GLY A CA 1
ATOM 709 C C . GLY A 1 90 ? 12.319 -2.915 16.217 1.00 84.44 90 GLY A C 1
ATOM 710 O O . GLY A 1 90 ? 12.000 -1.915 16.851 1.00 84.44 90 GLY A O 1
ATOM 711 N N . GLN A 1 91 ? 12.979 -2.842 15.056 1.00 90.44 91 GLN A N 1
ATOM 712 C CA . GLN A 1 91 ? 13.235 -1.578 14.358 1.00 90.44 91 GLN A CA 1
ATOM 713 C C . GLN A 1 91 ? 11.954 -0.988 13.756 1.00 90.44 91 GLN A C 1
ATOM 715 O O . GLN A 1 91 ? 11.814 0.231 13.720 1.00 90.44 91 GLN A O 1
ATOM 720 N N . TYR A 1 92 ? 11.062 -1.847 13.267 1.00 91.69 92 TYR A N 1
ATOM 721 C CA . TYR A 1 92 ? 9.769 -1.470 12.703 1.00 91.69 92 TYR A CA 1
ATOM 722 C C . TYR A 1 92 ? 8.630 -2.106 13.495 1.00 91.69 92 TYR A C 1
ATOM 724 O O . TYR A 1 92 ? 8.860 -2.948 14.371 1.00 91.69 92 TYR A O 1
ATOM 732 N N . SER A 1 93 ? 7.404 -1.715 13.157 1.00 83.25 93 SER A N 1
ATOM 733 C CA . SER A 1 93 ? 6.183 -2.264 13.743 1.00 83.25 93 SER A CA 1
ATOM 734 C C . SER A 1 93 ? 6.188 -3.792 13.693 1.00 83.25 93 SER A C 1
ATOM 736 O O . SER A 1 93 ? 6.363 -4.378 12.630 1.00 83.25 93 SER A O 1
ATOM 738 N N . ALA A 1 94 ? 6.023 -4.479 14.821 1.00 69.31 94 ALA A N 1
ATOM 739 C CA . ALA A 1 94 ? 6.094 -5.938 14.839 1.00 69.31 94 ALA A CA 1
ATOM 740 C C . ALA A 1 94 ? 4.816 -6.572 14.261 1.00 69.31 94 ALA A C 1
ATOM 742 O O . ALA A 1 94 ? 3.708 -6.058 14.416 1.00 69.31 94 ALA A O 1
ATOM 743 N N . LYS A 1 95 ? 4.961 -7.717 13.590 1.00 58.59 95 LYS A N 1
ATOM 744 C CA . LYS A 1 95 ? 3.840 -8.533 13.133 1.00 58.59 95 LYS A CA 1
ATOM 745 C C . LYS A 1 95 ? 3.346 -9.401 14.290 1.00 58.59 95 LYS A C 1
ATOM 747 O O . LYS A 1 95 ? 4.095 -10.195 14.856 1.00 58.59 95 LYS A O 1
ATOM 752 N N . GLY A 1 96 ? 2.055 -9.314 14.588 1.00 49.16 96 GLY A N 1
ATOM 753 C CA . GLY A 1 96 ? 1.403 -10.234 15.510 1.00 49.16 96 GLY A CA 1
ATOM 754 C C . GLY A 1 96 ? 1.344 -11.669 14.967 1.00 49.16 96 GLY A C 1
ATOM 755 O O . GLY A 1 96 ? 0.595 -11.959 14.036 1.00 49.16 96 GLY A O 1
ATOM 756 N N . SER A 1 97 ? 2.097 -12.560 15.608 1.00 41.81 97 SER A N 1
ATOM 757 C CA . SER A 1 97 ? 1.582 -13.776 16.271 1.00 41.81 97 SER A CA 1
ATOM 758 C C . SER A 1 97 ? 2.291 -14.079 17.609 1.00 41.81 97 SER A C 1
ATOM 760 O O . SER A 1 97 ? 1.885 -14.989 18.330 1.00 41.81 97 SER A O 1
ATOM 762 N N . ASP A 1 98 ? 3.310 -13.288 17.976 1.00 41.28 98 ASP A N 1
ATOM 763 C CA . ASP A 1 98 ? 4.234 -13.584 19.076 1.00 41.28 98 ASP A CA 1
ATOM 764 C C . ASP A 1 98 ? 4.735 -12.323 19.831 1.00 41.28 98 ASP A C 1
ATOM 766 O O . ASP A 1 98 ? 5.750 -12.365 20.524 1.00 41.28 98 ASP A O 1
ATOM 770 N N . GLY A 1 99 ? 3.963 -11.225 19.811 1.00 46.12 99 GLY A N 1
ATOM 771 C CA . GLY A 1 99 ? 4.013 -10.223 20.893 1.00 46.12 99 GLY A CA 1
ATOM 772 C C . GLY A 1 99 ? 4.720 -8.892 20.620 1.00 46.12 99 GLY A C 1
ATOM 773 O O . GLY A 1 99 ? 5.399 -8.374 21.505 1.00 46.12 99 GLY A O 1
ATOM 774 N N . GLY A 1 100 ? 4.508 -8.293 19.452 1.00 50.41 100 GLY A N 1
ATOM 775 C CA . GLY A 1 100 ? 4.492 -6.835 19.338 1.00 50.41 100 GLY A CA 1
ATOM 776 C C . GLY A 1 100 ? 3.301 -6.418 18.478 1.00 50.41 100 GLY A C 1
ATOM 777 O O . GLY A 1 100 ? 2.980 -7.106 17.507 1.00 50.41 100 GLY A O 1
ATOM 778 N N . ASP A 1 101 ? 2.608 -5.361 18.890 1.00 63.19 101 ASP A N 1
ATOM 779 C CA . ASP A 1 101 ? 1.363 -4.932 18.263 1.00 63.19 101 ASP A CA 1
ATOM 780 C C . ASP A 1 101 ? 1.672 -4.174 16.961 1.00 63.19 101 ASP A C 1
ATOM 782 O O . ASP A 1 101 ? 2.566 -3.325 16.914 1.00 63.19 101 ASP A O 1
ATOM 786 N N . ALA A 1 102 ? 0.933 -4.486 15.888 1.00 79.56 102 ALA A N 1
ATOM 787 C CA . ALA A 1 102 ? 0.836 -3.585 14.739 1.00 79.56 102 ALA A CA 1
ATOM 788 C C . ALA A 1 102 ? 0.457 -2.176 15.241 1.00 79.56 102 ALA A C 1
ATOM 790 O O . ALA A 1 102 ? -0.148 -2.085 16.312 1.00 79.56 102 ALA A O 1
ATOM 791 N N . PRO A 1 103 ? 0.733 -1.087 14.494 1.00 86.69 103 PRO A N 1
ATOM 792 C CA . PRO A 1 103 ? 0.355 0.247 14.949 1.00 86.69 103 PRO A CA 1
ATOM 793 C C . PRO A 1 103 ? -1.118 0.269 15.322 1.00 86.69 103 PRO A C 1
ATOM 795 O O . PRO A 1 103 ? -1.919 -0.326 14.588 1.00 86.69 103 PRO A O 1
ATOM 798 N N . ASP A 1 104 ? -1.467 0.953 16.410 1.00 89.19 104 ASP A N 1
ATOM 799 C CA . ASP A 1 104 ? -2.860 1.054 16.836 1.00 89.19 104 ASP A CA 1
ATOM 800 C C . ASP A 1 104 ? -3.744 1.426 15.628 1.00 89.19 104 ASP A C 1
ATOM 802 O O . ASP A 1 104 ? -3.363 2.279 14.809 1.00 89.19 104 ASP A O 1
ATOM 806 N N . PRO A 1 105 ? -4.860 0.705 15.413 1.00 90.44 105 PRO A N 1
ATOM 807 C CA . PRO A 1 105 ? -5.783 1.034 14.340 1.00 90.44 105 PRO A CA 1
ATOM 808 C C . PRO A 1 105 ? -6.375 2.422 14.576 1.00 90.44 105 PRO A C 1
ATOM 810 O O . PRO A 1 105 ? -6.458 2.881 15.714 1.00 90.44 105 PRO A O 1
ATOM 813 N N . VAL A 1 106 ? -6.805 3.070 13.493 1.00 93.56 106 VAL A N 1
ATOM 814 C CA . VAL A 1 106 ? -7.582 4.305 13.620 1.00 93.56 106 VAL A CA 1
ATOM 815 C C . VAL A 1 106 ? -8.872 4.048 14.396 1.00 93.56 106 VAL A C 1
ATOM 817 O O . VAL A 1 106 ? -9.435 2.951 14.340 1.00 93.56 106 VAL A O 1
ATOM 820 N N . THR A 1 107 ? -9.328 5.066 15.108 1.00 95.19 107 THR A N 1
ATOM 821 C CA . THR A 1 107 ? -10.571 5.069 15.885 1.00 95.19 107 THR A CA 1
ATOM 822 C C . THR A 1 107 ? -11.704 5.779 15.139 1.00 95.19 107 THR A C 1
ATOM 824 O O . THR A 1 107 ? -11.473 6.414 14.112 1.00 95.19 107 THR A O 1
ATOM 827 N N . ASP A 1 108 ? -12.941 5.690 15.646 1.00 94.19 108 ASP A N 1
ATOM 828 C CA . ASP A 1 108 ? -14.100 6.377 15.047 1.00 94.19 108 ASP A CA 1
ATOM 829 C C . ASP A 1 108 ? -13.929 7.907 14.969 1.00 94.19 108 ASP A C 1
ATOM 831 O O . ASP A 1 108 ? -14.474 8.532 14.063 1.00 94.19 108 ASP A O 1
ATOM 835 N N . ASP A 1 109 ? -13.143 8.499 15.877 1.00 94.69 109 ASP A N 1
ATOM 836 C CA . ASP A 1 109 ? -12.849 9.940 15.910 1.00 94.69 109 ASP A CA 1
ATOM 837 C C . ASP A 1 109 ? -11.696 10.348 14.956 1.00 94.69 109 ASP A C 1
ATOM 839 O O . ASP A 1 109 ? -11.422 11.536 14.785 1.00 94.69 109 ASP A O 1
ATOM 843 N N . GLU A 1 110 ? -10.994 9.385 14.349 1.00 95.12 110 GLU A N 1
ATOM 844 C CA . GLU A 1 110 ? -9.855 9.581 13.433 1.00 95.12 110 GLU A CA 1
ATOM 845 C C . GLU A 1 110 ? -10.276 9.286 11.986 1.00 95.12 110 GLU A C 1
ATOM 847 O O . GLU A 1 110 ? -9.795 8.361 11.324 1.00 95.12 110 GLU A O 1
ATOM 852 N N . ASP A 1 111 ? -11.257 10.050 11.511 1.00 94.56 111 ASP A N 1
ATOM 853 C CA . ASP A 1 111 ? -12.012 9.738 10.301 1.00 94.56 111 ASP A CA 1
ATOM 854 C C . ASP A 1 111 ? -11.826 10.730 9.147 1.00 94.56 111 ASP A C 1
ATOM 856 O O . ASP A 1 111 ? -12.485 10.604 8.107 1.00 94.56 111 ASP A O 1
ATOM 860 N N . GLU A 1 112 ? -10.915 11.689 9.325 1.00 94.81 112 GLU A N 1
ATOM 861 C CA . GLU A 1 112 ? -10.609 12.756 8.369 1.00 94.81 112 GLU A CA 1
ATOM 862 C C . GLU A 1 112 ? -9.442 12.394 7.429 1.00 94.81 112 GLU A C 1
ATOM 864 O O . GLU A 1 112 ? -9.141 13.144 6.497 1.00 94.81 112 GLU A O 1
ATOM 869 N N . GLY A 1 113 ? -8.757 11.266 7.664 1.00 94.75 113 GLY A N 1
ATOM 870 C CA . GLY A 1 113 ? -7.569 10.872 6.898 1.00 94.75 113 GLY A CA 1
ATOM 871 C C . GLY A 1 113 ? -6.357 11.770 7.163 1.00 94.75 113 GLY A C 1
ATOM 872 O O . GLY A 1 113 ? -5.488 11.928 6.303 1.00 94.75 113 GLY A O 1
ATOM 873 N N . LEU A 1 114 ? -6.308 12.420 8.327 1.00 96.19 114 LEU A N 1
ATOM 874 C CA . LEU A 1 114 ? -5.219 13.326 8.712 1.00 96.19 114 LEU A CA 1
ATOM 875 C C . LEU A 1 114 ? -4.164 12.640 9.583 1.00 96.19 114 LEU A C 1
ATOM 877 O O . LEU A 1 114 ? -3.185 13.269 9.996 1.00 96.19 114 LEU A O 1
ATOM 881 N N . GLU A 1 115 ? -4.349 11.355 9.868 1.00 95.88 115 GLU A N 1
ATOM 882 C CA . GLU A 1 115 ? -3.419 10.576 10.664 1.00 95.88 115 GLU A CA 1
ATOM 883 C C . GLU A 1 115 ? -2.093 10.422 9.918 1.00 95.88 115 GLU A C 1
ATOM 885 O O . GLU A 1 115 ? -2.017 10.404 8.688 1.00 95.88 115 GLU A O 1
ATOM 890 N N . THR A 1 116 ? -1.017 10.278 10.681 1.00 96.50 116 THR A N 1
ATOM 891 C CA . THR A 1 116 ? 0.316 10.029 10.135 1.00 96.50 116 THR A CA 1
ATOM 892 C C . THR A 1 116 ? 0.668 8.550 10.234 1.00 96.50 116 THR A C 1
ATOM 894 O O . THR A 1 116 ? 0.071 7.801 11.006 1.00 96.50 116 THR A O 1
ATOM 897 N N . VAL A 1 117 ? 1.721 8.135 9.531 1.00 95.94 117 VAL A N 1
ATOM 898 C CA . VAL A 1 117 ? 2.376 6.840 9.776 1.00 95.94 117 VAL A CA 1
ATOM 899 C C . VAL A 1 117 ? 2.834 6.705 11.240 1.00 95.94 117 VAL A C 1
ATOM 901 O O . VAL A 1 117 ? 2.963 7.701 11.968 1.00 95.94 117 VAL A O 1
ATOM 904 N N . ALA A 1 118 ? 3.054 5.468 11.694 1.00 92.56 118 ALA A N 1
ATOM 905 C CA . ALA A 1 118 ? 3.625 5.173 13.012 1.00 92.56 118 ALA A CA 1
ATOM 906 C C . ALA A 1 118 ? 5.017 5.801 13.171 1.00 92.56 118 ALA A C 1
ATOM 908 O O . ALA A 1 118 ? 5.751 5.957 12.191 1.00 92.56 118 ALA A O 1
ATOM 909 N N . ALA A 1 119 ? 5.377 6.194 14.394 1.00 91.88 119 ALA A N 1
ATOM 910 C CA . ALA A 1 119 ? 6.642 6.885 14.648 1.00 91.88 119 ALA A CA 1
ATOM 911 C C . ALA A 1 119 ? 7.850 5.989 14.325 1.00 91.88 119 ALA A C 1
ATOM 913 O O . ALA A 1 119 ? 8.870 6.466 13.828 1.00 91.88 119 ALA A O 1
ATOM 914 N N . GLU A 1 120 ? 7.689 4.692 14.558 1.00 90.88 120 GLU A N 1
ATOM 915 C CA . GLU A 1 120 ? 8.636 3.610 14.311 1.00 90.88 120 GLU A CA 1
ATOM 916 C C . GLU A 1 120 ? 8.944 3.480 12.811 1.00 90.88 120 GLU A C 1
ATOM 918 O O . GLU A 1 120 ? 10.097 3.332 12.407 1.00 90.88 120 GLU A O 1
ATOM 923 N N . ASP A 1 121 ? 7.923 3.637 11.967 1.00 93.75 121 ASP A N 1
ATOM 924 C CA . ASP A 1 121 ? 8.033 3.473 10.514 1.00 93.75 121 ASP A CA 1
ATOM 925 C C . ASP A 1 121 ? 8.332 4.791 9.779 1.00 93.75 121 ASP A C 1
ATOM 927 O O . ASP A 1 121 ? 8.778 4.789 8.624 1.00 93.75 121 ASP A O 1
ATOM 931 N N . ALA A 1 122 ? 8.132 5.932 10.448 1.00 94.56 122 ALA A N 1
ATOM 932 C CA . ALA A 1 122 ? 8.231 7.271 9.871 1.00 94.56 122 ALA A CA 1
ATOM 933 C C . ALA A 1 122 ? 9.590 7.554 9.221 1.00 94.56 122 ALA A C 1
ATOM 935 O O . ALA A 1 122 ? 9.648 8.244 8.204 1.00 94.56 122 ALA A O 1
ATOM 936 N N . ALA A 1 123 ? 10.685 7.013 9.764 1.00 94.81 123 ALA A N 1
ATOM 937 C CA . ALA A 1 123 ? 12.019 7.215 9.201 1.00 94.81 123 ALA A CA 1
ATOM 938 C C . ALA A 1 123 ? 12.137 6.688 7.758 1.00 94.81 123 ALA A C 1
ATOM 940 O O . ALA A 1 123 ? 12.815 7.303 6.933 1.00 94.81 123 ALA A O 1
ATOM 941 N N . TYR A 1 124 ? 11.466 5.574 7.447 1.00 95.62 124 TYR A N 1
ATOM 942 C CA . TYR A 1 124 ? 11.443 5.005 6.101 1.00 95.62 124 TYR A CA 1
ATOM 943 C C . TYR A 1 124 ? 10.302 5.590 5.263 1.00 95.62 124 TYR A C 1
ATOM 945 O O . TYR A 1 124 ? 10.559 6.097 4.171 1.00 95.62 124 TYR A O 1
ATOM 953 N N . LEU A 1 125 ? 9.070 5.585 5.786 1.00 97.19 125 LEU A N 1
ATOM 954 C CA . LEU A 1 125 ? 7.863 5.972 5.039 1.00 97.19 125 LEU A CA 1
ATOM 955 C C . LEU A 1 125 ? 7.750 7.480 4.765 1.00 97.19 125 LEU A C 1
ATOM 957 O O . LEU A 1 125 ? 7.110 7.870 3.800 1.00 97.19 125 LEU A O 1
ATOM 961 N N . ASN A 1 126 ? 8.426 8.335 5.539 1.00 97.12 126 ASN A N 1
ATOM 962 C CA . ASN A 1 126 ? 8.586 9.760 5.203 1.00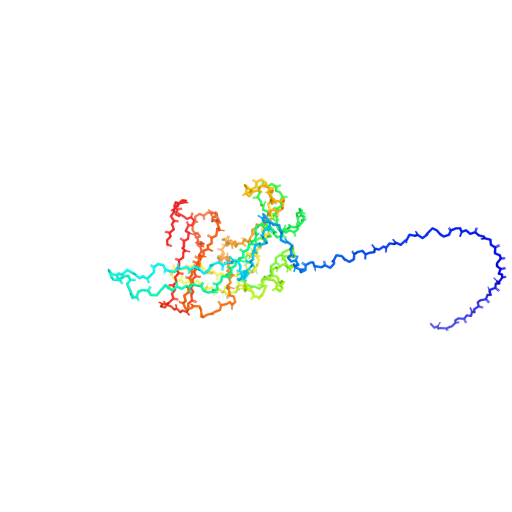 97.12 126 ASN A CA 1
ATOM 963 C C . ASN A 1 126 ? 9.951 10.059 4.556 1.00 97.12 126 ASN A C 1
ATOM 965 O O . ASN A 1 126 ? 10.269 11.213 4.250 1.00 97.12 126 ASN A O 1
ATOM 969 N N . GLY A 1 127 ? 10.792 9.038 4.380 1.00 96.38 127 GLY A N 1
ATOM 970 C CA . GLY A 1 127 ? 12.145 9.164 3.859 1.00 96.38 127 GLY A CA 1
ATOM 971 C C . GLY A 1 127 ? 12.181 9.384 2.348 1.00 96.38 127 GLY A C 1
ATOM 972 O O . GLY A 1 127 ? 11.260 9.039 1.609 1.00 96.38 127 GLY A O 1
ATOM 973 N N . SER A 1 128 ? 13.299 9.915 1.849 1.00 94.88 128 SER A N 1
ATOM 974 C CA . SER A 1 128 ? 13.506 10.125 0.407 1.00 94.88 128 SER A CA 1
ATOM 975 C C . SER A 1 128 ? 13.514 8.822 -0.398 1.00 94.88 128 SER A C 1
ATOM 977 O O . SER A 1 128 ? 13.156 8.825 -1.574 1.00 94.88 128 SER A O 1
ATOM 979 N N . ALA A 1 129 ? 13.903 7.704 0.226 1.00 89.94 129 ALA A N 1
ATOM 980 C CA . ALA A 1 129 ? 13.884 6.388 -0.404 1.00 89.94 129 ALA A CA 1
ATOM 981 C C . ALA A 1 129 ? 12.463 5.950 -0.797 1.00 89.94 129 ALA A C 1
ATOM 983 O O . ALA A 1 129 ? 12.311 5.345 -1.859 1.00 89.94 129 ALA A O 1
ATOM 984 N N . TRP A 1 130 ? 11.469 6.291 0.032 1.00 95.75 130 TRP A N 1
ATOM 985 C CA . TRP A 1 130 ? 10.045 6.066 -0.206 1.00 95.75 130 TRP A CA 1
ATOM 986 C C . TRP A 1 130 ? 9.447 7.151 -1.106 1.00 95.75 130 TRP A C 1
ATOM 988 O O . TRP A 1 130 ? 8.984 6.848 -2.202 1.00 95.75 130 TRP A O 1
ATOM 998 N N . ASN A 1 131 ? 9.551 8.421 -0.697 1.00 96.00 131 ASN A N 1
ATOM 999 C CA . ASN A 1 131 ? 8.881 9.563 -1.340 1.00 96.00 131 ASN A CA 1
ATOM 1000 C C . ASN A 1 131 ? 9.325 9.836 -2.785 1.00 96.00 131 ASN A C 1
ATOM 1002 O O . ASN A 1 131 ? 8.664 10.574 -3.512 1.00 96.00 131 ASN A O 1
ATOM 1006 N N . ARG A 1 132 ? 10.455 9.270 -3.221 1.00 94.50 132 ARG A N 1
ATOM 1007 C CA . ARG A 1 132 ? 10.854 9.300 -4.634 1.00 94.50 132 ARG A CA 1
ATOM 1008 C C . ARG A 1 132 ? 9.924 8.463 -5.517 1.00 94.50 132 ARG A C 1
ATOM 1010 O O . ARG A 1 132 ? 9.775 8.774 -6.694 1.00 94.50 132 ARG A O 1
ATOM 1017 N N . ASP A 1 133 ? 9.357 7.394 -4.973 1.00 94.81 133 ASP A N 1
ATOM 1018 C CA . ASP A 1 133 ? 8.674 6.355 -5.737 1.00 94.81 133 ASP A CA 1
ATOM 1019 C C . ASP A 1 133 ? 7.205 6.201 -5.367 1.00 94.81 133 ASP A C 1
ATOM 1021 O O . ASP A 1 133 ? 6.421 5.837 -6.235 1.00 94.81 133 ASP A O 1
ATOM 1025 N N . TRP A 1 134 ? 6.827 6.492 -4.123 1.00 97.94 134 TRP A N 1
ATOM 1026 C CA . TRP A 1 134 ? 5.494 6.218 -3.599 1.00 97.94 134 TRP A CA 1
ATOM 1027 C C . TRP A 1 134 ? 4.934 7.413 -2.830 1.00 97.94 134 TRP A C 1
ATOM 1029 O O . TRP A 1 134 ? 5.661 8.100 -2.113 1.00 97.94 134 TRP A O 1
ATOM 1039 N N . GLY A 1 135 ? 3.628 7.628 -2.962 1.00 98.12 135 GLY A N 1
ATOM 1040 C CA . GLY A 1 135 ? 2.830 8.517 -2.123 1.00 98.12 135 GLY A CA 1
ATOM 1041 C C . GLY A 1 135 ? 1.785 7.717 -1.350 1.00 98.12 135 GLY A C 1
ATOM 1042 O O . GLY A 1 135 ? 1.199 6.786 -1.896 1.00 98.12 135 GLY A O 1
ATOM 1043 N N . ILE A 1 136 ? 1.563 8.065 -0.082 1.00 98.56 136 ILE A N 1
ATOM 1044 C CA . ILE A 1 136 ? 0.477 7.499 0.730 1.00 98.56 136 ILE A CA 1
ATOM 1045 C C . ILE A 1 136 ? -0.760 8.369 0.531 1.00 98.56 136 ILE A C 1
ATOM 1047 O O . ILE A 1 136 ? -0.676 9.592 0.654 1.00 98.56 136 ILE A O 1
ATOM 1051 N N . GLN A 1 137 ? -1.889 7.744 0.216 1.00 98.19 137 GLN A N 1
ATOM 1052 C CA . GLN A 1 137 ? -3.128 8.453 -0.079 1.00 98.19 137 GLN A CA 1
ATOM 1053 C C . GLN A 1 137 ? -3.965 8.676 1.178 1.00 98.19 137 GLN A C 1
ATOM 1055 O O . GLN A 1 137 ? -3.957 7.869 2.106 1.00 98.19 137 GLN A O 1
ATOM 1060 N N . ASN A 1 138 ? -4.724 9.770 1.177 1.00 97.81 138 ASN A N 1
ATOM 1061 C CA . ASN A 1 138 ? -5.631 10.143 2.262 1.00 97.81 138 ASN A CA 1
ATOM 1062 C C . ASN A 1 138 ? -7.004 10.624 1.766 1.00 97.81 138 ASN A C 1
ATOM 1064 O O . ASN A 1 138 ? -7.725 11.331 2.469 1.00 97.81 138 ASN A O 1
ATOM 1068 N N . TRP A 1 139 ? -7.366 10.285 0.530 1.00 97.62 139 TRP A N 1
ATOM 1069 C CA . TRP A 1 139 ? -8.685 10.599 -0.001 1.00 97.62 139 TRP A CA 1
ATOM 1070 C C . TRP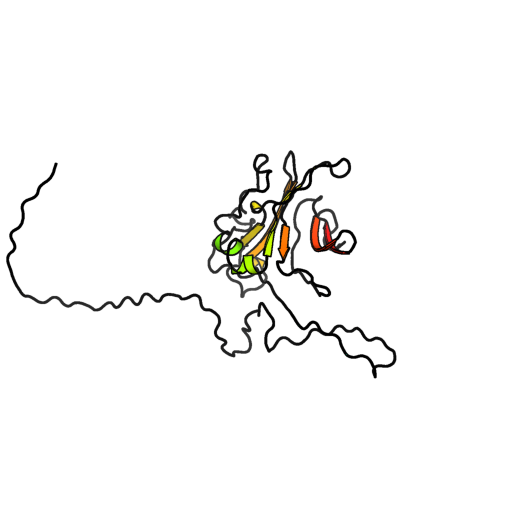 A 1 139 ? -9.763 9.701 0.632 1.00 97.62 139 TRP A C 1
ATOM 1072 O O . TRP A 1 139 ? -9.488 8.597 1.107 1.00 97.62 139 TRP A O 1
ATOM 1082 N N . GLY A 1 140 ? -11.010 10.175 0.617 1.00 96.62 140 GLY A N 1
ATOM 1083 C CA . GLY A 1 140 ? -12.176 9.426 1.088 1.00 96.62 140 GLY A CA 1
ATOM 1084 C C . GLY A 1 140 ? -13.284 9.341 0.040 1.00 96.62 140 GLY A C 1
ATOM 1085 O O . GLY A 1 140 ? -13.333 10.126 -0.908 1.00 96.62 140 GLY A O 1
ATOM 1086 N N . LYS A 1 141 ? -14.193 8.382 0.221 1.00 95.75 141 LYS A N 1
ATOM 1087 C CA . LYS A 1 141 ? -15.417 8.211 -0.573 1.00 95.75 141 LYS A CA 1
ATOM 1088 C C . LYS A 1 141 ? -16.629 8.269 0.361 1.00 95.75 141 LYS A C 1
ATOM 1090 O O . LYS A 1 141 ? -16.686 7.483 1.309 1.00 95.75 141 LYS A O 1
ATOM 1095 N N . PRO A 1 142 ? -17.603 9.168 0.124 1.00 96.62 142 PRO A N 1
ATOM 1096 C CA . PRO A 1 142 ? -18.811 9.225 0.937 1.00 96.62 142 PRO A CA 1
ATOM 1097 C C . PRO A 1 142 ? -19.666 7.969 0.740 1.00 96.62 142 PRO A C 1
ATOM 1099 O O . PRO A 1 142 ? -19.579 7.293 -0.286 1.00 96.62 142 PRO A O 1
ATOM 1102 N N . ALA A 1 143 ? -20.536 7.692 1.711 1.00 96.50 143 ALA A N 1
ATOM 1103 C CA . ALA A 1 143 ? -21.540 6.649 1.573 1.00 96.50 143 ALA A CA 1
ATOM 1104 C C . ALA A 1 143 ? -22.525 6.992 0.443 1.00 96.50 143 ALA A C 1
ATOM 1106 O O . ALA A 1 143 ? -22.905 8.149 0.244 1.00 96.50 143 ALA A O 1
ATOM 1107 N N . THR A 1 144 ? -22.970 5.966 -0.270 1.00 96.06 144 THR A N 1
ATOM 1108 C CA . THR A 1 144 ? -24.006 6.040 -1.307 1.00 96.06 144 THR A CA 1
ATOM 1109 C C . THR A 1 144 ? -25.070 4.975 -1.049 1.00 96.06 144 THR A C 1
ATOM 1111 O O . THR A 1 144 ? -24.893 4.109 -0.199 1.00 96.06 144 THR A O 1
ATOM 1114 N N . GLU A 1 145 ? -26.182 5.001 -1.785 1.00 95.38 145 GLU A N 1
ATOM 1115 C CA . GLU A 1 145 ? -27.230 3.977 -1.647 1.00 95.38 145 GLU A CA 1
ATOM 1116 C C . GLU A 1 145 ? -26.711 2.557 -1.952 1.00 95.38 145 GLU A C 1
ATOM 1118 O O . GLU A 1 145 ? -27.084 1.608 -1.268 1.00 95.38 145 GLU A O 1
ATOM 1123 N N . GLY A 1 146 ? -25.813 2.416 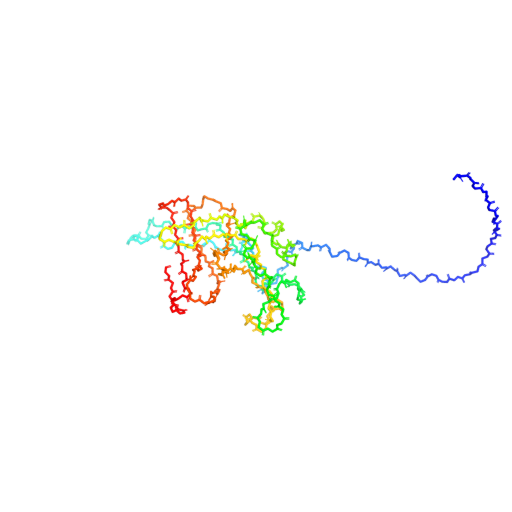-2.936 1.00 92.50 146 GLY A N 1
ATOM 1124 C CA . GLY A 1 146 ? -25.193 1.132 -3.289 1.00 92.50 146 GLY A CA 1
ATOM 1125 C C . GLY A 1 146 ? -24.013 0.738 -2.395 1.00 92.50 146 GLY A C 1
ATOM 1126 O O . GLY A 1 146 ? -23.736 -0.446 -2.233 1.00 92.50 146 GLY A O 1
ATOM 1127 N N . PHE A 1 147 ? -23.351 1.722 -1.783 1.00 91.50 147 PHE A N 1
ATOM 1128 C CA . PHE A 1 147 ? -22.217 1.536 -0.877 1.00 91.50 147 PHE A CA 1
ATOM 1129 C C . PHE A 1 147 ? -22.483 2.323 0.413 1.00 91.50 147 PHE A C 1
ATOM 1131 O O . PHE A 1 147 ? -21.987 3.442 0.563 1.00 91.50 147 PHE A O 1
ATOM 1138 N N . PRO A 1 148 ? -23.301 1.784 1.338 1.00 94.56 148 PRO A N 1
ATOM 1139 C CA . PRO A 1 148 ? -23.830 2.538 2.481 1.00 94.56 148 PRO A CA 1
ATOM 1140 C C . PRO A 1 148 ? -22.780 2.850 3.551 1.00 94.56 148 PRO A C 1
ATOM 1142 O O . PRO A 1 148 ? -23.060 3.549 4.520 1.00 94.56 148 PRO A O 1
ATOM 1145 N N . VAL A 1 149 ? -21.573 2.326 3.381 1.00 94.75 149 VAL A N 1
ATOM 1146 C CA . VAL A 1 149 ? -20.438 2.528 4.267 1.00 94.75 149 VAL A CA 1
ATOM 1147 C C . VAL A 1 149 ? -19.482 3.456 3.546 1.00 94.75 149 VAL A C 1
ATOM 1149 O O . VAL A 1 149 ? -18.983 3.116 2.474 1.00 94.75 149 VAL A O 1
ATOM 1152 N N . ARG A 1 150 ? -19.214 4.623 4.131 1.00 96.69 150 ARG A N 1
ATOM 1153 C CA . ARG A 1 150 ? -18.178 5.511 3.600 1.00 96.69 150 ARG A CA 1
ATOM 1154 C C . ARG A 1 150 ? -16.795 4.898 3.825 1.00 96.69 150 ARG A C 1
ATOM 1156 O O . ARG A 1 150 ? -16.589 4.148 4.779 1.00 96.69 150 ARG A O 1
ATOM 1163 N N . MET A 1 151 ? -15.841 5.272 2.988 1.00 97.19 151 MET A N 1
ATOM 1164 C CA . MET A 1 151 ? -14.459 4.813 3.071 1.00 97.19 151 MET A CA 1
ATOM 1165 C C . MET A 1 151 ? -13.527 6.005 3.269 1.00 97.19 151 MET A C 1
ATOM 1167 O O . MET A 1 151 ? -13.738 7.051 2.655 1.00 97.19 151 MET A O 1
ATOM 1171 N N . GLN A 1 152 ? -12.484 5.845 4.073 1.00 98.19 152 GLN A N 1
ATOM 1172 C CA . GLN A 1 152 ? -11.445 6.854 4.254 1.00 98.19 152 GLN A CA 1
ATOM 1173 C C . GLN A 1 152 ? -10.068 6.192 4.236 1.00 98.19 152 GLN A C 1
ATOM 1175 O O . GLN A 1 152 ? -9.796 5.314 5.054 1.00 98.19 152 GLN A O 1
ATOM 1180 N N . ASN A 1 153 ? -9.188 6.607 3.322 1.00 98.44 153 ASN A N 1
ATOM 1181 C CA . ASN A 1 153 ? -7.788 6.195 3.375 1.00 98.44 153 ASN A CA 1
ATOM 1182 C C . ASN A 1 153 ? -7.076 6.925 4.521 1.00 98.44 153 ASN A C 1
ATOM 1184 O O . ASN A 1 153 ? -7.268 8.129 4.708 1.00 98.44 153 ASN A O 1
ATOM 1188 N N . SER A 1 154 ? -6.238 6.200 5.263 1.00 97.88 154 SER A N 1
ATOM 1189 C CA . SER A 1 154 ? -5.437 6.747 6.360 1.00 97.88 154 SER A CA 1
ATOM 1190 C C . SER A 1 154 ? -3.996 6.252 6.290 1.00 97.88 154 SER A C 1
ATOM 1192 O O . SER A 1 154 ? -3.738 5.054 6.131 1.00 97.88 154 SER A O 1
ATOM 1194 N N . ALA A 1 155 ? -3.034 7.156 6.497 1.00 97.31 155 ALA A N 1
ATOM 1195 C CA . ALA A 1 155 ? -1.621 6.788 6.536 1.00 97.31 155 ALA A CA 1
ATOM 1196 C C . ALA A 1 155 ? -1.269 5.893 7.734 1.00 97.31 155 ALA A C 1
ATOM 1198 O O . ALA A 1 155 ? -0.272 5.173 7.683 1.00 97.31 155 ALA A O 1
ATOM 1199 N N . ARG A 1 156 ? -2.100 5.865 8.785 1.00 95.31 156 ARG A N 1
ATOM 1200 C CA . ARG A 1 156 ? -1.941 4.944 9.923 1.00 95.31 156 ARG A CA 1
ATOM 1201 C C . ARG A 1 156 ? -2.092 3.475 9.513 1.00 95.31 156 ARG A C 1
ATOM 1203 O O . ARG A 1 156 ? -1.593 2.590 10.203 1.00 95.31 156 ARG A O 1
ATOM 1210 N N . ASN A 1 157 ? -2.753 3.203 8.389 1.00 97.00 157 ASN A N 1
ATOM 1211 C CA . ASN A 1 157 ? -2.913 1.855 7.852 1.00 97.00 157 ASN A CA 1
ATOM 1212 C C . ASN A 1 157 ? -1.792 1.429 6.891 1.00 97.00 157 ASN A C 1
ATOM 1214 O O . ASN A 1 157 ? -1.846 0.316 6.367 1.00 97.00 157 ASN A O 1
ATOM 1218 N N . VAL A 1 158 ? -0.779 2.276 6.674 1.00 97.69 158 VAL A N 1
ATOM 1219 C CA . VAL A 1 158 ? 0.423 1.950 5.898 1.00 97.69 158 VAL A CA 1
ATOM 1220 C C . VAL A 1 158 ? 1.612 1.864 6.847 1.00 97.69 158 VAL A C 1
ATOM 1222 O O . VAL A 1 158 ? 2.007 2.860 7.453 1.00 97.69 158 VAL A O 1
ATOM 1225 N N . TYR A 1 159 ? 2.192 0.675 6.983 1.00 96.38 159 TYR A N 1
ATOM 1226 C CA . TYR A 1 159 ? 3.290 0.438 7.924 1.00 96.38 159 TYR A CA 1
ATOM 1227 C C . TYR A 1 159 ? 4.239 -0.670 7.461 1.00 96.38 159 TYR A C 1
ATOM 1229 O O . TYR A 1 159 ? 3.930 -1.438 6.544 1.00 96.38 159 TYR A O 1
ATOM 1237 N N . ILE A 1 160 ? 5.417 -0.751 8.085 1.00 94.75 160 ILE A N 1
ATOM 1238 C CA . ILE A 1 160 ? 6.383 -1.826 7.840 1.00 94.75 160 ILE A CA 1
ATOM 1239 C C . ILE A 1 160 ? 6.220 -2.868 8.945 1.00 94.75 160 ILE A C 1
ATOM 1241 O O . ILE A 1 160 ? 6.576 -2.628 10.089 1.00 94.75 160 ILE A O 1
ATOM 1245 N N . SER A 1 161 ? 5.692 -4.042 8.605 1.00 91.44 161 SER A N 1
ATOM 1246 C CA . SER A 1 161 ? 5.609 -5.168 9.539 1.00 91.44 161 SER A CA 1
ATOM 1247 C C . SER A 1 161 ? 6.952 -5.879 9.616 1.00 91.44 161 SER A C 1
ATOM 1249 O O . SER A 1 161 ? 7.395 -6.410 8.603 1.00 91.44 161 SER A O 1
ATOM 1251 N N . GLN A 1 162 ? 7.568 -5.970 10.787 1.00 89.75 162 GLN A N 1
ATOM 1252 C CA . GLN A 1 162 ? 8.743 -6.786 11.072 1.00 89.75 162 GLN A CA 1
ATOM 1253 C C . GLN A 1 162 ? 8.335 -8.088 11.761 1.00 89.75 162 GLN A C 1
ATOM 1255 O O . GLN A 1 162 ? 7.549 -8.081 12.702 1.00 89.75 162 GLN A O 1
ATOM 1260 N N . THR A 1 163 ? 8.871 -9.216 11.312 1.00 84.69 163 THR A N 1
ATOM 1261 C CA . THR A 1 163 ? 8.499 -10.545 11.816 1.00 84.69 163 THR A CA 1
ATOM 1262 C C . THR A 1 163 ? 9.734 -11.361 12.191 1.00 84.69 163 THR A C 1
ATOM 1264 O O . THR A 1 163 ? 10.861 -10.863 12.118 1.00 84.69 163 THR A O 1
ATOM 1267 N N . ASN A 1 164 ? 9.543 -12.610 12.607 1.00 81.12 164 ASN A N 1
ATOM 1268 C CA . ASN A 1 164 ? 10.640 -13.509 12.942 1.00 81.12 164 ASN A CA 1
ATOM 1269 C C . ASN A 1 164 ? 11.262 -14.141 11.691 1.00 81.12 164 ASN A C 1
ATOM 1271 O O . ASN A 1 164 ? 10.570 -14.438 10.718 1.00 81.12 164 ASN A O 1
ATOM 1275 N N . ALA A 1 165 ? 12.574 -14.408 11.731 1.00 80.12 165 ALA A N 1
ATOM 1276 C CA . ALA A 1 165 ? 13.325 -15.013 10.621 1.00 80.12 165 ALA A CA 1
ATOM 1277 C C . ALA A 1 165 ? 12.692 -16.314 10.082 1.00 80.12 165 ALA A C 1
ATOM 1279 O O . ALA A 1 165 ? 12.797 -16.619 8.897 1.00 80.12 165 ALA A O 1
ATOM 1280 N N . SER A 1 166 ? 11.984 -17.068 10.930 1.00 76.75 166 SER A N 1
ATOM 1281 C CA . SER A 1 166 ? 11.251 -18.280 10.545 1.00 76.75 166 SER A CA 1
ATOM 1282 C C . SER A 1 166 ? 10.160 -18.056 9.495 1.00 76.75 166 SER A C 1
ATOM 1284 O O . SER A 1 166 ? 9.799 -18.993 8.784 1.00 76.75 166 SER A O 1
ATOM 1286 N N . ASP A 1 167 ? 9.631 -16.840 9.373 1.00 73.19 167 ASP A N 1
ATOM 1287 C CA . ASP A 1 167 ? 8.396 -16.579 8.626 1.00 73.19 167 ASP A CA 1
ATOM 1288 C C . ASP A 1 167 ? 8.631 -16.294 7.138 1.00 73.19 167 ASP A C 1
ATOM 1290 O O . ASP A 1 167 ? 7.700 -16.347 6.324 1.00 73.19 167 ASP A O 1
ATOM 1294 N N . THR A 1 168 ? 9.877 -16.010 6.753 1.00 73.56 168 THR A N 1
ATOM 1295 C CA . THR A 1 168 ? 10.252 -15.779 5.351 1.00 73.56 168 THR A CA 1
ATOM 1296 C C . THR A 1 168 ? 10.381 -17.061 4.552 1.00 73.56 168 THR A C 1
ATOM 1298 O O . THR A 1 168 ? 10.255 -17.020 3.325 1.00 73.56 168 THR A O 1
ATOM 1301 N N . GLY A 1 169 ? 10.692 -18.176 5.222 1.00 71.94 169 GLY A N 1
ATOM 1302 C CA . GLY A 1 169 ? 11.234 -19.369 4.571 1.00 71.94 169 GLY A CA 1
ATOM 1303 C C . GLY A 1 169 ? 12.584 -19.127 3.876 1.00 71.94 169 GLY A C 1
ATOM 1304 O O . GLY A 1 169 ? 13.006 -19.967 3.087 1.00 71.94 169 GLY A O 1
ATOM 1305 N N . ASN A 1 170 ? 13.236 -17.988 4.138 1.00 79.19 170 ASN A N 1
ATOM 1306 C CA . ASN A 1 170 ? 14.558 -17.627 3.644 1.00 79.19 170 ASN A CA 1
ATOM 1307 C C . ASN A 1 170 ? 15.503 -17.433 4.848 1.00 79.19 170 ASN A C 1
ATOM 1309 O O . ASN A 1 170 ? 15.371 -16.423 5.547 1.00 79.19 170 ASN A O 1
ATOM 1313 N N . PRO A 1 171 ? 16.445 -18.364 5.089 1.00 78.94 171 PRO A N 1
ATOM 1314 C CA . PRO A 1 171 ? 17.356 -18.291 6.229 1.00 78.94 171 PRO A CA 1
ATOM 1315 C C . PRO A 1 171 ? 18.325 -17.101 6.169 1.00 78.94 171 PRO A C 1
ATOM 1317 O O . PRO A 1 171 ? 18.903 -16.760 7.197 1.00 78.94 171 PRO A O 1
ATOM 1320 N N . ASP A 1 172 ? 18.473 -16.453 5.011 1.00 85.06 172 ASP A N 1
ATOM 1321 C CA . ASP A 1 172 ? 19.407 -15.339 4.817 1.00 85.06 172 ASP A CA 1
ATOM 1322 C C . ASP A 1 172 ? 18.839 -13.993 5.307 1.00 85.06 172 ASP A C 1
ATOM 1324 O O . ASP A 1 172 ? 19.549 -12.991 5.354 1.00 85.06 172 ASP A O 1
ATOM 1328 N N . ILE A 1 173 ? 17.557 -13.948 5.696 1.00 86.12 173 ILE A N 1
ATOM 1329 C CA . ILE A 1 173 ? 16.904 -12.736 6.207 1.00 86.12 173 ILE A CA 1
ATOM 1330 C C . ILE A 1 173 ? 16.693 -12.860 7.719 1.00 86.12 173 ILE A C 1
ATOM 1332 O O . ILE A 1 173 ? 15.712 -13.443 8.180 1.00 86.12 173 ILE A O 1
ATOM 1336 N N . GLU A 1 174 ? 17.602 -12.260 8.492 1.00 88.25 174 GLU A N 1
ATOM 1337 C CA . GLU A 1 174 ? 17.571 -12.280 9.963 1.00 88.25 174 GLU A CA 1
ATOM 1338 C C . GLU A 1 174 ? 16.398 -11.469 10.547 1.00 88.25 174 GLU A C 1
ATOM 1340 O O . GLU A 1 174 ? 15.754 -11.896 11.505 1.00 88.25 174 GLU A O 1
ATOM 1345 N N . PHE A 1 175 ? 16.085 -10.316 9.945 1.00 89.00 175 PHE A N 1
ATOM 1346 C CA . PHE A 1 175 ? 15.035 -9.400 10.404 1.00 89.00 175 PHE A CA 1
ATOM 1347 C C . PHE A 1 175 ? 14.043 -9.100 9.278 1.00 89.00 175 PHE A C 1
ATOM 1349 O O . PHE A 1 175 ? 14.109 -8.048 8.638 1.00 89.00 175 PHE A O 1
ATOM 1356 N N . PRO A 1 176 ? 13.139 -10.034 8.977 1.00 90.50 176 PRO A N 1
ATOM 1357 C CA . PRO A 1 176 ? 12.258 -9.878 7.840 1.00 90.50 176 PRO A CA 1
ATOM 1358 C C . PRO A 1 176 ? 11.199 -8.816 8.035 1.00 90.50 176 PRO A C 1
ATOM 1360 O O . PRO A 1 176 ? 10.621 -8.682 9.113 1.00 90.50 176 PRO A O 1
ATOM 1363 N N . THR A 1 177 ? 10.920 -8.097 6.955 1.00 92.12 177 THR A N 1
ATOM 1364 C CA . THR A 1 177 ? 9.941 -7.014 6.930 1.00 92.12 177 THR A CA 1
ATOM 1365 C C . THR A 1 177 ? 8.931 -7.176 5.796 1.00 92.12 177 THR A C 1
ATOM 1367 O O . THR A 1 177 ? 9.159 -7.928 4.855 1.00 92.12 177 THR A O 1
ATOM 1370 N N . TYR A 1 178 ? 7.800 -6.476 5.859 1.00 93.06 178 TYR A N 1
ATOM 1371 C CA . TYR A 1 178 ? 6.822 -6.395 4.775 1.00 93.06 178 TYR A CA 1
ATOM 1372 C C . TYR A 1 178 ? 6.159 -5.023 4.773 1.00 93.06 178 TYR A C 1
ATOM 1374 O O . TYR A 1 178 ? 5.712 -4.552 5.820 1.00 93.06 178 TYR A O 1
ATOM 1382 N N . LEU A 1 179 ? 6.014 -4.413 3.595 1.00 96.25 179 LEU A N 1
ATOM 1383 C CA . LEU A 1 179 ? 5.064 -3.315 3.439 1.00 96.25 179 LEU A CA 1
ATOM 1384 C C . LEU A 1 179 ? 3.657 -3.863 3.689 1.00 96.25 179 LEU A C 1
ATOM 1386 O O . LEU A 1 179 ? 3.257 -4.852 3.075 1.00 96.25 179 LEU A O 1
ATOM 1390 N N . THR A 1 180 ? 2.936 -3.235 4.608 1.00 95.75 180 THR A N 1
ATOM 1391 C CA . THR A 1 180 ? 1.609 -3.666 5.039 1.00 95.75 180 THR A CA 1
ATOM 1392 C C . THR A 1 180 ? 0.608 -2.558 4.789 1.00 95.75 180 THR A C 1
ATOM 1394 O O . THR A 1 180 ? 0.804 -1.426 5.229 1.00 95.75 180 THR A O 1
ATOM 1397 N N . LEU A 1 181 ? -0.454 -2.909 4.069 1.00 97.56 181 LEU A N 1
ATOM 1398 C CA . LEU A 1 181 ? -1.640 -2.089 3.882 1.00 97.56 181 LEU A CA 1
ATOM 1399 C C . LEU A 1 181 ? -2.768 -2.777 4.645 1.00 97.56 181 LEU A C 1
ATOM 1401 O O . LEU A 1 181 ? -3.081 -3.940 4.384 1.00 97.56 181 LEU A O 1
ATOM 1405 N N . ARG A 1 182 ? -3.335 -2.075 5.620 1.00 95.19 182 ARG A N 1
ATOM 1406 C CA . ARG A 1 182 ? -4.419 -2.574 6.465 1.00 95.19 182 ARG A CA 1
ATOM 1407 C C . ARG A 1 182 ? -5.739 -1.915 6.087 1.00 95.19 182 ARG A C 1
ATOM 1409 O O . ARG A 1 182 ? -5.785 -0.771 5.652 1.00 95.19 182 ARG A O 1
ATOM 1416 N N . THR A 1 183 ? -6.823 -2.635 6.324 1.00 95.75 183 THR A N 1
ATOM 1417 C CA . THR A 1 183 ? -8.170 -2.074 6.341 1.00 95.75 183 THR A CA 1
ATOM 1418 C C . THR A 1 183 ? -8.804 -2.376 7.697 1.00 95.75 183 THR A C 1
ATOM 1420 O O . THR A 1 183 ? -8.530 -3.427 8.281 1.00 95.75 183 THR A O 1
ATOM 1423 N N . VAL A 1 184 ? -9.593 -1.447 8.233 1.00 94.69 184 VAL A N 1
ATOM 1424 C CA . VAL A 1 184 ? -10.250 -1.567 9.541 1.00 94.69 184 VAL A CA 1
ATOM 1425 C C . VAL A 1 184 ? -11.716 -1.198 9.388 1.00 94.69 184 VAL A C 1
ATOM 1427 O O . VAL A 1 184 ? -12.051 -0.097 8.949 1.00 94.69 184 VAL A O 1
ATOM 1430 N N . ARG A 1 185 ? -12.589 -2.135 9.762 1.00 94.81 185 ARG A N 1
ATOM 1431 C CA . ARG A 1 185 ? -14.019 -1.879 9.867 1.00 94.81 185 ARG A CA 1
ATOM 1432 C C . ARG A 1 185 ? -14.308 -1.218 11.212 1.00 94.81 185 ARG A C 1
ATOM 1434 O O . ARG A 1 185 ? -14.115 -1.854 12.244 1.00 94.81 185 ARG A O 1
ATOM 1441 N N . LEU A 1 186 ? -14.785 0.020 11.175 1.00 95.38 186 LEU A N 1
ATOM 1442 C CA . LEU A 1 186 ? -15.256 0.772 12.336 1.00 95.38 186 LEU A CA 1
ATOM 1443 C C . LEU A 1 186 ? -16.791 0.826 12.352 1.00 95.38 186 LEU A C 1
ATOM 1445 O O . LEU A 1 186 ? -17.444 0.287 11.445 1.00 95.38 186 LEU A O 1
ATOM 1449 N N . ASP A 1 187 ? -17.379 1.436 13.380 1.00 93.69 187 ASP A N 1
ATOM 1450 C CA . ASP A 1 187 ? -18.837 1.478 13.522 1.00 93.69 187 ASP A CA 1
ATOM 1451 C C . ASP A 1 187 ? -19.448 2.271 12.353 1.00 93.69 187 ASP A C 1
ATOM 1453 O O . ASP A 1 187 ? -20.303 1.755 11.617 1.00 93.69 187 ASP A O 1
ATOM 1457 N N . ASP A 1 188 ? -18.904 3.461 12.086 1.00 92.06 188 ASP A N 1
ATOM 1458 C CA . ASP A 1 188 ? -19.455 4.405 11.108 1.00 92.06 188 ASP A CA 1
ATOM 1459 C C . ASP A 1 188 ? -18.823 4.325 9.708 1.00 92.06 188 ASP A C 1
ATOM 1461 O O . ASP A 1 188 ? -19.454 4.705 8.714 1.00 92.06 188 ASP A O 1
ATOM 1465 N N . PHE A 1 189 ? -17.583 3.841 9.585 1.00 96.69 189 PHE A N 1
ATOM 1466 C CA . PHE A 1 189 ? -16.867 3.838 8.306 1.00 96.69 189 PHE A CA 1
ATOM 1467 C C . PHE A 1 189 ? -15.881 2.684 8.133 1.00 96.69 189 PHE A C 1
ATOM 1469 O O . PHE A 1 189 ? -15.568 1.940 9.059 1.00 96.69 189 PHE A O 1
ATOM 1476 N N . GLN A 1 190 ? -15.397 2.526 6.904 1.00 96.81 190 GLN A N 1
ATOM 1477 C CA . GLN A 1 190 ? -14.262 1.670 6.594 1.00 96.81 190 GLN A CA 1
ATOM 1478 C C . GLN A 1 190 ? -13.006 2.532 6.482 1.00 96.81 190 GLN A C 1
ATOM 1480 O O . GLN A 1 190 ? -12.897 3.354 5.568 1.00 96.81 190 GLN A O 1
ATOM 1485 N N . SER A 1 191 ? -12.038 2.323 7.366 1.00 97.69 191 SER A N 1
ATOM 1486 C CA . SER A 1 191 ? -10.704 2.876 7.164 1.00 97.69 191 SER A CA 1
ATOM 1487 C C . SER A 1 191 ? -9.900 1.952 6.256 1.00 97.69 191 SER A C 1
ATOM 1489 O O . SER A 1 191 ? -9.897 0.739 6.458 1.00 97.69 191 SER A O 1
ATOM 1491 N N . ALA A 1 192 ? -9.228 2.509 5.256 1.00 97.62 192 ALA A N 1
ATOM 1492 C CA . ALA A 1 192 ? -8.472 1.771 4.250 1.00 97.62 192 ALA A CA 1
ATOM 1493 C C . ALA A 1 192 ? -7.037 2.307 4.118 1.00 97.62 192 ALA A C 1
ATOM 1495 O O . ALA A 1 192 ? -6.630 3.242 4.820 1.00 97.62 192 ALA A O 1
ATOM 1496 N N . ALA A 1 193 ? -6.263 1.681 3.237 1.00 98.25 193 ALA A N 1
ATOM 1497 C CA . ALA A 1 193 ? -4.913 2.084 2.884 1.00 98.25 193 ALA A CA 1
ATOM 1498 C C . ALA A 1 193 ? -4.733 2.031 1.372 1.00 98.25 193 ALA A C 1
ATOM 1500 O O . ALA A 1 193 ? -5.116 1.056 0.728 1.00 98.25 193 ALA A O 1
ATOM 1501 N N . GLU A 1 194 ? -4.046 3.034 0.841 1.00 98.38 194 GLU A N 1
ATOM 1502 C CA . GLU A 1 194 ? -3.611 3.062 -0.545 1.00 98.38 194 GLU A CA 1
ATOM 1503 C C . GLU A 1 194 ? -2.258 3.759 -0.642 1.00 98.38 194 GLU A C 1
ATOM 1505 O O . GLU A 1 194 ? -1.996 4.775 0.014 1.00 98.38 194 GLU A O 1
ATOM 1510 N N . VAL A 1 195 ? -1.395 3.192 -1.480 1.00 98.50 195 VAL A N 1
ATOM 1511 C CA . VAL A 1 195 ? -0.142 3.813 -1.890 1.00 98.50 195 VAL A CA 1
ATOM 1512 C C . VAL A 1 195 ? -0.113 3.875 -3.405 1.00 98.50 195 VAL A C 1
ATOM 1514 O O . VAL A 1 195 ? -0.501 2.929 -4.084 1.00 98.50 195 VAL A O 1
ATOM 1517 N N . GLU A 1 196 ? 0.363 4.988 -3.940 1.00 97.31 196 GLU A N 1
ATOM 1518 C CA . GLU A 1 196 ? 0.362 5.244 -5.373 1.00 97.31 196 GLU A CA 1
ATOM 1519 C C . GLU A 1 196 ? 1.783 5.519 -5.852 1.00 97.31 196 GLU A C 1
ATOM 1521 O O . GLU A 1 196 ? 2.561 6.200 -5.181 1.00 97.31 196 GLU A O 1
ATOM 1526 N N . ASN A 1 197 ? 2.136 4.998 -7.025 1.00 95.69 197 ASN A N 1
ATOM 1527 C CA . ASN A 1 197 ? 3.457 5.235 -7.584 1.00 95.69 197 ASN A CA 1
ATOM 1528 C C . ASN A 1 197 ? 3.589 6.669 -8.122 1.00 95.69 197 ASN A C 1
ATOM 1530 O O . ASN A 1 197 ? 2.669 7.199 -8.745 1.00 95.69 197 ASN A O 1
ATOM 1534 N N . MET A 1 198 ? 4.753 7.289 -7.943 1.00 94.00 198 MET A N 1
ATOM 1535 C CA . MET A 1 198 ? 5.044 8.639 -8.436 1.00 94.00 198 MET A CA 1
ATOM 1536 C C . MET A 1 198 ? 5.363 8.672 -9.938 1.00 94.00 198 MET A C 1
ATOM 1538 O O . MET A 1 198 ? 5.300 9.737 -10.555 1.00 94.00 198 MET A O 1
ATOM 1542 N N . GLN A 1 199 ? 5.683 7.530 -10.554 1.00 91.00 199 GLN A N 1
ATOM 1543 C CA . GLN A 1 199 ? 5.830 7.419 -12.002 1.00 91.00 199 GLN A CA 1
ATOM 1544 C C . GLN A 1 199 ? 4.452 7.339 -12.662 1.00 91.00 199 GLN A C 1
ATOM 1546 O O . GLN A 1 199 ? 3.755 6.333 -12.567 1.00 91.00 199 GLN A O 1
ATOM 1551 N N . LYS A 1 200 ? 4.075 8.416 -13.353 1.00 90.88 200 LYS A N 1
ATOM 1552 C CA . LYS A 1 200 ? 2.795 8.550 -14.062 1.00 90.88 200 LYS A CA 1
ATOM 1553 C C . LYS A 1 200 ? 2.960 8.359 -15.571 1.00 90.88 200 LYS A C 1
ATOM 1555 O O . LYS A 1 200 ? 4.080 8.354 -16.080 1.00 90.88 200 LYS A O 1
ATOM 1560 N N . ASN A 1 201 ? 1.833 8.299 -16.284 1.00 89.12 201 ASN A N 1
ATOM 1561 C CA . ASN A 1 201 ? 1.762 8.286 -17.752 1.00 89.12 201 ASN A CA 1
ATOM 1562 C C . ASN A 1 201 ? 2.525 7.112 -18.390 1.00 89.12 201 ASN A C 1
ATOM 1564 O O . ASN A 1 201 ? 3.251 7.274 -19.372 1.00 89.12 201 ASN A O 1
ATOM 1568 N N . VAL A 1 202 ? 2.381 5.924 -17.803 1.00 87.88 202 VAL A N 1
ATOM 1569 C CA . VAL A 1 202 ? 2.977 4.690 -18.317 1.00 87.88 202 VAL A CA 1
ATOM 1570 C C . VAL A 1 202 ? 2.042 4.089 -19.363 1.00 87.88 202 VAL A C 1
ATOM 1572 O O . VAL A 1 202 ? 0.948 3.657 -19.031 1.00 87.88 202 VAL A O 1
ATOM 1575 N N . MET A 1 203 ? 2.475 4.062 -20.627 1.00 87.38 203 MET A N 1
ATOM 1576 C CA . MET A 1 203 ? 1.661 3.530 -21.731 1.00 87.38 203 MET A CA 1
ATOM 1577 C C . MET A 1 203 ? 1.637 1.995 -21.762 1.00 87.38 203 MET A C 1
ATOM 1579 O O . MET A 1 203 ? 0.621 1.384 -22.076 1.00 87.38 203 MET A O 1
ATOM 1583 N N . HIS A 1 204 ? 2.774 1.366 -21.454 1.00 86.69 204 HIS A N 1
ATOM 1584 C CA . HIS A 1 204 ? 2.929 -0.085 -21.451 1.00 86.69 204 HIS A CA 1
ATOM 1585 C C . HIS A 1 204 ? 3.787 -0.508 -20.263 1.00 86.69 204 HIS A C 1
ATOM 1587 O O . HIS A 1 204 ? 4.876 0.033 -20.061 1.00 86.69 204 HIS A O 1
ATOM 1593 N N . ALA A 1 205 ? 3.322 -1.500 -19.507 1.00 87.69 205 ALA A N 1
ATOM 1594 C CA . ALA A 1 205 ? 4.070 -2.093 -18.410 1.00 87.69 205 ALA A CA 1
ATOM 1595 C C . ALA A 1 205 ? 3.702 -3.564 -18.214 1.00 87.69 205 ALA A C 1
ATOM 1597 O O . ALA A 1 205 ? 2.575 -3.981 -18.464 1.00 87.69 205 ALA A O 1
ATOM 1598 N N . SER A 1 206 ? 4.663 -4.333 -17.707 1.00 88.56 206 SER A N 1
ATOM 1599 C CA . SER A 1 206 ? 4.410 -5.615 -17.054 1.00 88.56 206 SER A CA 1
ATOM 1600 C C . SER A 1 206 ? 4.573 -5.401 -15.556 1.00 88.56 206 SER A C 1
ATOM 1602 O O . SER A 1 206 ? 5.700 -5.317 -15.066 1.00 88.56 206 SER A O 1
ATOM 1604 N N . LEU A 1 207 ? 3.462 -5.335 -14.829 1.00 90.81 207 LEU A N 1
ATOM 1605 C CA . LEU A 1 207 ? 3.471 -5.187 -13.380 1.00 90.81 207 LEU A CA 1
ATOM 1606 C C . LEU A 1 207 ? 3.374 -6.557 -12.702 1.00 90.81 207 LEU A C 1
ATOM 1608 O O . LEU A 1 207 ? 2.644 -7.437 -13.153 1.00 90.81 207 LEU A O 1
ATOM 1612 N N . ARG A 1 208 ? 4.134 -6.759 -11.623 1.00 91.56 208 ARG A N 1
ATOM 1613 C CA . ARG A 1 208 ? 4.132 -8.003 -10.844 1.00 91.56 208 ARG A CA 1
ATOM 1614 C C . ARG A 1 208 ? 4.217 -7.673 -9.367 1.00 91.56 208 ARG A C 1
ATOM 1616 O O . ARG A 1 208 ? 5.024 -6.836 -8.971 1.00 91.56 208 ARG A O 1
ATOM 1623 N N . MET A 1 209 ? 3.438 -8.381 -8.561 1.00 93.00 209 MET A N 1
ATOM 1624 C CA . MET A 1 209 ? 3.436 -8.231 -7.113 1.00 93.00 209 MET A CA 1
ATOM 1625 C C . MET A 1 209 ? 3.547 -9.599 -6.444 1.00 93.00 209 MET A C 1
ATOM 1627 O O . MET A 1 209 ? 2.886 -10.558 -6.837 1.00 93.00 209 MET A O 1
ATOM 1631 N N . ARG A 1 210 ? 4.377 -9.679 -5.401 1.00 92.81 210 ARG A N 1
ATOM 1632 C CA . ARG A 1 210 ? 4.385 -10.798 -4.458 1.00 92.81 210 ARG A CA 1
ATOM 1633 C C . ARG A 1 210 ? 3.811 -10.304 -3.136 1.00 92.81 210 ARG A C 1
ATOM 1635 O O . ARG A 1 210 ? 4.518 -9.660 -2.370 1.00 92.81 210 ARG A O 1
ATOM 1642 N N . ALA A 1 211 ? 2.554 -10.633 -2.874 1.00 91.88 211 ALA A N 1
ATOM 1643 C CA . ALA A 1 211 ? 1.844 -10.245 -1.660 1.00 91.88 211 ALA A CA 1
ATOM 1644 C C . ALA A 1 211 ? 1.126 -11.444 -1.026 1.00 91.88 211 ALA A C 1
ATOM 1646 O O . ALA A 1 211 ? 1.069 -12.532 -1.603 1.00 91.88 211 ALA A O 1
ATOM 1647 N N . ARG A 1 212 ? 0.599 -11.240 0.183 1.00 90.62 212 ARG A N 1
ATOM 1648 C CA . ARG A 1 212 ? -0.385 -12.120 0.822 1.00 90.62 212 ARG A CA 1
ATOM 1649 C C . ARG A 1 212 ? -1.557 -11.255 1.257 1.00 90.62 212 ARG A C 1
ATOM 1651 O O . ARG A 1 212 ? -1.334 -10.186 1.817 1.00 90.62 212 ARG A O 1
ATOM 1658 N N . VAL A 1 213 ? -2.766 -11.744 1.026 1.00 92.31 213 VAL A N 1
ATOM 1659 C CA . VAL A 1 213 ? -4.005 -11.111 1.475 1.00 92.31 213 VAL A CA 1
ATOM 1660 C C . VAL A 1 213 ? -4.579 -11.997 2.568 1.00 92.31 213 VAL A C 1
ATOM 1662 O O . VAL A 1 213 ? -4.671 -13.209 2.394 1.00 92.31 213 VAL A O 1
ATOM 1665 N N . VAL A 1 214 ? -4.866 -11.406 3.723 1.00 90.00 214 VAL A N 1
ATOM 1666 C CA . VAL A 1 214 ? -5.406 -12.096 4.898 1.00 90.00 214 VAL A CA 1
ATOM 1667 C C . VAL A 1 214 ? -6.413 -11.180 5.577 1.00 90.00 214 VAL A C 1
ATOM 1669 O O . VAL A 1 214 ? -6.244 -9.962 5.556 1.00 90.00 214 VAL A O 1
ATOM 1672 N N . GLY A 1 215 ? -7.430 -11.757 6.203 1.00 90.19 215 GLY A N 1
ATOM 1673 C CA . GLY A 1 215 ? -8.451 -11.007 6.926 1.00 90.19 215 GLY A CA 1
ATOM 1674 C C . GLY A 1 215 ? -9.809 -11.682 6.837 1.00 90.19 215 GLY A C 1
ATOM 1675 O O . GLY A 1 215 ? -9.948 -12.731 6.209 1.00 90.19 215 GLY A O 1
ATOM 1676 N N . ASP A 1 216 ? -10.795 -11.065 7.476 1.00 91.31 216 ASP A N 1
ATOM 1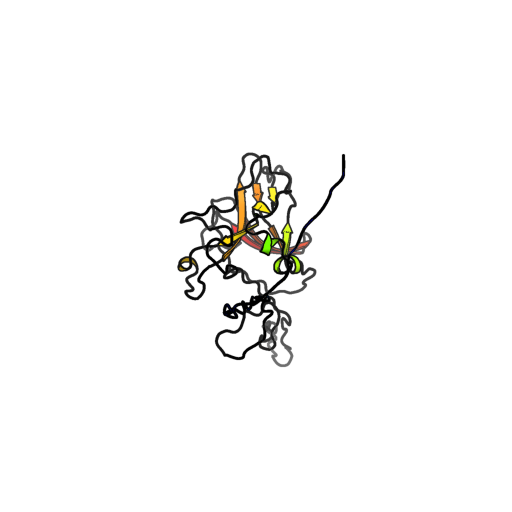677 C CA . ASP A 1 216 ? -12.181 -11.516 7.427 1.00 91.31 216 ASP A CA 1
ATOM 1678 C C . ASP A 1 216 ? -12.827 -11.189 6.071 1.00 91.31 216 ASP A C 1
ATOM 1680 O O . ASP A 1 216 ? -12.379 -10.298 5.341 1.00 91.31 216 ASP A O 1
ATOM 1684 N N . ALA A 1 217 ? -13.901 -11.907 5.742 1.00 93.00 217 ALA A N 1
ATOM 1685 C CA . ALA A 1 217 ? -14.682 -11.707 4.525 1.00 93.00 217 ALA A CA 1
ATOM 1686 C C . ALA A 1 217 ? -15.253 -10.280 4.408 1.00 93.00 217 ALA A C 1
ATOM 1688 O O . ALA A 1 217 ? -15.689 -9.685 5.396 1.00 93.00 217 ALA A O 1
ATOM 1689 N N . GLY A 1 218 ? -15.312 -9.762 3.176 1.00 90.19 218 GLY A N 1
ATOM 1690 C CA . GLY A 1 218 ? -15.931 -8.469 2.850 1.00 90.19 218 GLY A CA 1
ATOM 1691 C C . GLY A 1 218 ? -14.960 -7.329 2.527 1.00 90.19 218 GLY A C 1
ATOM 1692 O O . GLY A 1 218 ? -15.402 -6.192 2.368 1.00 90.19 218 GLY A O 1
ATOM 1693 N N . ALA A 1 219 ? -13.662 -7.613 2.405 1.00 93.62 219 ALA A N 1
ATOM 1694 C CA . ALA A 1 219 ? -12.647 -6.668 1.950 1.00 93.62 219 ALA A CA 1
ATOM 1695 C C . ALA A 1 219 ? -12.098 -7.055 0.568 1.00 93.62 219 ALA A C 1
ATOM 1697 O O . ALA A 1 219 ? -12.212 -8.200 0.125 1.00 93.62 219 ALA A O 1
ATOM 1698 N N . VAL A 1 220 ? -11.467 -6.086 -0.096 1.00 95.81 220 VAL A N 1
ATOM 1699 C CA . VAL A 1 220 ? -10.768 -6.272 -1.372 1.00 95.81 220 VAL A CA 1
ATOM 1700 C C . VAL A 1 220 ? -9.351 -5.737 -1.231 1.00 95.81 220 VAL A C 1
ATOM 1702 O O . VAL A 1 220 ? -9.150 -4.622 -0.749 1.00 95.81 220 VAL A O 1
ATOM 1705 N N . ALA A 1 221 ? -8.372 -6.529 -1.655 1.00 96.62 221 ALA A N 1
ATOM 1706 C CA . ALA A 1 221 ? -7.023 -6.052 -1.917 1.00 96.62 221 ALA A CA 1
ATOM 1707 C C . ALA A 1 221 ? -6.858 -5.870 -3.429 1.00 96.62 221 ALA A C 1
ATOM 1709 O O . ALA A 1 221 ? -6.973 -6.839 -4.180 1.00 96.62 221 ALA A O 1
ATOM 1710 N N . GLY A 1 222 ? -6.600 -4.634 -3.854 1.00 96.19 222 GLY A N 1
ATOM 1711 C CA . GLY A 1 222 ? -6.423 -4.273 -5.258 1.00 96.19 222 GLY A CA 1
ATOM 1712 C C . GLY A 1 222 ? -4.962 -4.011 -5.614 1.00 96.19 222 GLY A C 1
ATOM 1713 O O . GLY A 1 222 ? -4.211 -3.423 -4.833 1.00 96.19 222 GLY A O 1
ATOM 1714 N N . PHE A 1 223 ? -4.566 -4.419 -6.815 1.00 96.81 223 PHE A N 1
ATOM 1715 C CA . PHE A 1 223 ? -3.349 -3.964 -7.476 1.00 96.81 223 PHE A CA 1
ATOM 1716 C C . PHE A 1 223 ? -3.684 -3.595 -8.911 1.00 96.81 223 PHE A C 1
ATOM 1718 O O . PHE A 1 223 ? -3.915 -4.470 -9.742 1.00 96.81 223 PHE A O 1
ATOM 1725 N N . PHE A 1 224 ? -3.722 -2.298 -9.181 1.00 95.81 224 PHE A N 1
ATOM 1726 C CA . PHE A 1 224 ? -4.313 -1.784 -10.403 1.00 95.81 224 PHE A CA 1
ATOM 1727 C C . PHE A 1 224 ? -3.484 -0.656 -11.013 1.00 95.81 224 PHE A C 1
ATOM 1729 O O . PHE A 1 224 ? -2.616 -0.053 -10.370 1.00 95.81 224 PHE A O 1
ATOM 1736 N N . THR A 1 225 ? -3.746 -0.383 -12.286 1.00 95.69 225 THR A N 1
ATOM 1737 C CA . THR A 1 225 ? -3.315 0.836 -12.973 1.00 95.69 225 THR A CA 1
ATOM 1738 C C . THR A 1 225 ? -4.538 1.657 -13.313 1.00 95.69 225 THR A C 1
ATOM 1740 O O . THR A 1 225 ? -5.472 1.106 -13.878 1.00 95.69 225 THR A O 1
ATOM 1743 N N . PHE A 1 226 ? -4.493 2.960 -13.057 1.00 94.62 226 PHE A N 1
ATOM 1744 C CA . PHE A 1 226 ? -5.592 3.873 -13.348 1.00 94.62 226 PHE A CA 1
ATOM 1745 C C . PHE A 1 226 ? -5.082 5.082 -14.138 1.00 94.62 226 PHE A C 1
ATOM 1747 O O . PHE A 1 226 ? -4.063 5.683 -13.778 1.00 94.62 226 PHE A O 1
ATOM 1754 N N . PHE A 1 227 ? -5.783 5.441 -15.212 1.00 93.44 227 PHE A N 1
ATOM 1755 C CA . PHE A 1 227 ? -5.573 6.688 -15.952 1.00 93.44 227 PHE A CA 1
ATOM 1756 C C . PHE A 1 227 ? -6.846 7.541 -15.977 1.00 93.44 227 PHE A C 1
ATOM 1758 O O . PHE A 1 227 ? -6.788 8.730 -15.657 1.00 93.44 227 PHE A O 1
ATOM 1765 N N . ASP A 1 228 ? -7.978 6.927 -16.317 1.00 92.81 228 ASP A N 1
ATOM 1766 C CA . ASP A 1 228 ? -9.326 7.495 -16.262 1.00 92.81 228 ASP A CA 1
ATOM 1767 C C . ASP A 1 228 ? -10.372 6.365 -16.166 1.00 92.81 228 ASP A C 1
ATOM 1769 O O . ASP A 1 228 ? -10.010 5.189 -16.146 1.00 92.81 228 ASP A O 1
ATOM 1773 N N . ASP A 1 229 ? -11.660 6.723 -16.124 1.00 90.81 229 ASP A N 1
ATOM 1774 C CA . ASP A 1 229 ? -12.784 5.785 -15.965 1.00 90.81 229 ASP A CA 1
ATOM 1775 C C . ASP A 1 229 ? -12.908 4.740 -17.099 1.00 90.81 229 ASP A C 1
ATOM 1777 O O . ASP A 1 229 ? -13.622 3.750 -16.942 1.00 90.81 229 ASP A O 1
ATOM 1781 N N . ASP A 1 230 ? -12.240 4.950 -18.239 1.00 94.94 230 ASP A N 1
ATOM 1782 C CA . ASP A 1 230 ? -12.233 4.024 -19.378 1.00 94.94 230 ASP A CA 1
ATOM 1783 C C . ASP A 1 230 ? -10.910 3.236 -19.488 1.00 94.94 230 ASP A C 1
ATOM 1785 O O . ASP A 1 230 ? -10.813 2.285 -20.270 1.00 94.94 230 ASP A O 1
ATOM 1789 N N . ASN A 1 231 ? -9.875 3.629 -18.738 1.00 92.81 231 ASN A N 1
ATOM 1790 C CA . ASN A 1 231 ? -8.515 3.102 -18.827 1.00 92.81 231 ASN A CA 1
ATOM 1791 C C . ASN A 1 231 ? -8.014 2.684 -17.441 1.00 92.81 231 ASN A C 1
ATOM 1793 O O . ASN A 1 231 ? -7.178 3.351 -16.818 1.00 92.81 231 ASN A O 1
ATOM 1797 N N . GLU A 1 232 ? -8.509 1.531 -17.005 1.00 94.81 232 GLU A N 1
ATOM 1798 C CA . GLU A 1 232 ? -8.108 0.845 -15.782 1.00 94.81 232 GLU A CA 1
ATOM 1799 C C . GLU A 1 232 ? -7.695 -0.604 -16.092 1.00 94.81 232 GLU A C 1
ATOM 1801 O O . GLU A 1 232 ? -8.064 -1.189 -17.117 1.00 94.81 232 GLU A O 1
ATOM 1806 N N . SER A 1 233 ? -6.846 -1.182 -15.252 1.00 93.81 233 SER A N 1
ATOM 1807 C CA . SER A 1 233 ? -6.553 -2.615 -15.279 1.00 93.81 233 SER A CA 1
ATOM 1808 C C . SER A 1 233 ? -6.328 -3.102 -13.866 1.00 93.81 233 SER A C 1
ATOM 1810 O O . SER A 1 233 ? -5.484 -2.545 -13.165 1.00 93.81 233 SER A O 1
ATOM 1812 N N . ASP A 1 234 ? -7.025 -4.172 -13.504 1.00 95.25 234 ASP A N 1
ATOM 1813 C CA . ASP A 1 234 ? -7.162 -4.608 -12.123 1.00 95.25 234 ASP A CA 1
ATOM 1814 C C . ASP A 1 234 ? -6.615 -6.011 -11.891 1.00 95.25 234 ASP A C 1
ATOM 1816 O O . ASP A 1 234 ? -6.666 -6.896 -12.747 1.00 95.25 234 ASP A O 1
ATOM 1820 N N . ILE A 1 235 ? -6.103 -6.198 -10.682 1.00 95.75 235 ILE A N 1
ATOM 1821 C CA . ILE A 1 235 ? -6.000 -7.486 -10.014 1.00 95.75 235 ILE A CA 1
ATOM 1822 C C . ILE A 1 235 ? -6.708 -7.302 -8.681 1.00 95.75 235 ILE A C 1
ATOM 1824 O O . ILE A 1 235 ? -6.221 -6.551 -7.829 1.00 95.75 235 ILE A O 1
ATOM 1828 N N . GLU A 1 236 ? -7.820 -8.000 -8.485 1.00 96.19 236 GLU A N 1
ATOM 1829 C CA . GLU A 1 236 ? -8.587 -7.930 -7.244 1.00 96.19 236 GLU A CA 1
ATOM 1830 C C . GLU A 1 236 ? -8.594 -9.280 -6.529 1.00 96.19 236 GLU A C 1
ATOM 1832 O O . GLU A 1 236 ? -8.858 -10.340 -7.101 1.00 96.19 236 GLU A O 1
ATOM 1837 N N . ILE A 1 237 ? -8.300 -9.243 -5.232 1.00 96.06 237 ILE A N 1
ATOM 1838 C CA . ILE A 1 237 ? -8.353 -10.411 -4.357 1.00 96.06 237 ILE A CA 1
ATOM 1839 C C . ILE A 1 237 ? -9.368 -10.105 -3.262 1.00 96.06 237 ILE A C 1
ATOM 1841 O O . ILE A 1 237 ? -9.128 -9.269 -2.386 1.00 96.06 237 ILE A O 1
ATOM 1845 N N . LEU A 1 238 ? -10.516 -10.773 -3.333 1.00 96.50 238 LEU A N 1
ATOM 1846 C CA . LEU A 1 238 ? -11.602 -10.630 -2.371 1.00 96.50 238 LEU A CA 1
ATOM 1847 C C . LEU A 1 238 ? -11.330 -11.549 -1.181 1.00 96.50 238 LEU A C 1
ATOM 1849 O O . LEU A 1 238 ? -11.083 -12.738 -1.362 1.00 96.50 238 LEU A O 1
ATOM 1853 N N . THR A 1 239 ? -11.435 -11.035 0.043 1.00 94.50 239 THR A N 1
ATOM 1854 C CA . THR A 1 239 ? -11.248 -11.858 1.254 1.00 94.50 239 THR A CA 1
ATOM 1855 C C . THR A 1 239 ? -12.392 -12.843 1.507 1.00 94.50 239 THR A C 1
ATOM 1857 O O . THR A 1 239 ? -12.272 -13.707 2.368 1.00 94.50 239 THR A O 1
ATOM 1860 N N . ASP A 1 240 ? -13.502 -12.710 0.777 1.00 95.31 240 ASP A N 1
ATOM 1861 C CA . ASP A 1 240 ? -14.630 -13.653 0.799 1.00 95.31 240 ASP A CA 1
ATOM 1862 C C . ASP A 1 240 ? -14.509 -14.752 -0.277 1.00 95.31 240 ASP A C 1
ATOM 1864 O O . ASP A 1 240 ? -15.210 -15.763 -0.230 1.00 95.31 240 ASP A O 1
ATOM 1868 N N . ASP A 1 241 ? -13.614 -14.577 -1.257 1.00 94.75 241 ASP A N 1
ATOM 1869 C CA . ASP A 1 241 ? -13.370 -15.591 -2.280 1.00 94.75 241 ASP A CA 1
ATOM 1870 C C . ASP A 1 241 ? -12.464 -16.722 -1.735 1.00 94.75 241 ASP A C 1
ATOM 1872 O O . ASP A 1 241 ? -11.687 -16.520 -0.801 1.00 94.75 241 ASP A O 1
ATOM 1876 N N . PRO A 1 242 ? -12.508 -17.934 -2.324 1.00 93.00 242 PRO A N 1
ATOM 1877 C CA . PRO A 1 242 ? -11.573 -19.006 -1.979 1.00 93.00 242 PRO A CA 1
ATOM 1878 C C . PRO A 1 242 ? -10.099 -18.626 -2.226 1.00 93.00 242 PRO A C 1
ATOM 1880 O O . PRO A 1 242 ? -9.801 -17.969 -3.221 1.00 93.00 242 PRO A O 1
ATOM 1883 N N . ASP A 1 243 ? -9.175 -19.175 -1.421 1.00 82.88 243 ASP A N 1
ATOM 1884 C CA . ASP A 1 243 ? -7.716 -18.896 -1.351 1.00 82.88 243 ASP A CA 1
ATOM 1885 C C . ASP A 1 243 ? -6.893 -18.943 -2.668 1.00 82.88 243 ASP A C 1
ATOM 1887 O O . ASP A 1 243 ? -5.682 -18.720 -2.656 1.00 82.88 243 ASP A O 1
ATOM 1891 N N . ALA A 1 244 ? -7.502 -19.256 -3.812 1.00 84.62 244 ALA A N 1
ATOM 1892 C CA . ALA A 1 244 ? -6.845 -19.357 -5.117 1.00 84.62 244 ALA A CA 1
ATOM 1893 C C . ALA A 1 244 ? -7.579 -18.607 -6.244 1.00 84.62 244 ALA A C 1
ATOM 1895 O O . ALA A 1 244 ? -7.286 -18.832 -7.420 1.00 84.62 244 ALA A O 1
ATOM 1896 N N . VAL A 1 245 ? -8.548 -17.755 -5.908 1.00 89.56 245 VAL A N 1
ATOM 1897 C CA . VAL A 1 245 ? -9.288 -16.951 -6.883 1.00 89.56 245 VAL A CA 1
ATOM 1898 C C . VAL A 1 245 ? -8.698 -15.547 -6.945 1.00 89.56 245 VAL A C 1
ATOM 1900 O O . VAL A 1 245 ? -8.449 -14.909 -5.927 1.00 89.56 245 VAL A O 1
ATOM 1903 N N . ILE A 1 246 ? -8.472 -15.089 -8.173 1.00 87.94 246 ILE A N 1
ATOM 1904 C CA . ILE A 1 246 ? -8.098 -13.718 -8.513 1.00 87.94 246 ILE A CA 1
ATOM 1905 C C . ILE A 1 246 ? -9.161 -13.233 -9.499 1.00 87.94 246 ILE A C 1
ATOM 1907 O O . ILE A 1 246 ? -9.510 -13.983 -10.420 1.00 87.94 246 ILE A O 1
ATOM 1911 N N . ARG A 1 247 ? -9.709 -12.044 -9.258 1.00 85.12 247 ARG A N 1
ATOM 1912 C CA . ARG A 1 247 ? -10.699 -11.389 -10.116 1.00 85.12 247 ARG A CA 1
ATOM 1913 C C . ARG A 1 247 ? -10.021 -10.430 -11.081 1.00 85.12 247 ARG A C 1
ATOM 1915 O O . ARG A 1 247 ? -9.010 -9.809 -10.673 1.00 85.12 247 ARG A O 1
#

Sequence (247 aa):
MWISRPVPTPRSSPLALLSLLLLSTHILRAVRADVDDDNDDDQPVLKDNSANCTCYTLDSGTSDDMSESEPHYFTYHRFWDFRSLATSAGQYSAKGSDGGDAPDPVTDDEDEGLETVAAEDAAYLNGSAWNRDWGIQNWGKPATEGFPVRMQNSARNVYISQTNASDTGNPDIEFPTYLTLRTVRLDDFQSAAEVENMQKNVMHASLRMRARVVGDAGAVAGFFTFFDDDNESDIEILTDDPDAVIR